Protein AF-0000000065848342 (afdb_homodimer)

Nearest PDB structures (foldseek):
  6xgt-assembly1_E  TM=9.524E-01  e=3.269E-14  Thermomyces lanuginosus
  2ivq-assembly1_A  TM=8.201E-01  e=6.089E-12  Escherichia coli
  2iuo-assembly1_C  TM=8.170E-01  e=1.386E-11  Escherichia coli
  2iu7-assembly1_I  TM=8.139E-01  e=2.803E-11  Escherichia coli
  2ivq-assembly1_D  TM=8.237E-01  e=4.756E-11  Escherichia coli

Solvent-accessible surface area (backbone atoms only — not comparable to full-atom values): 18413 Å² total; per-residue (Å²): 132,76,85,81,75,68,87,66,71,72,72,46,77,82,45,67,66,66,33,52,51,49,53,50,35,34,60,74,66,71,49,52,52,61,54,50,11,61,70,53,72,48,53,39,53,58,47,31,21,40,51,68,39,50,38,78,69,50,72,70,49,48,53,34,49,19,62,70,50,71,43,64,53,67,60,52,48,66,67,56,32,94,82,53,71,67,69,69,54,62,85,64,82,84,48,83,52,66,50,55,29,30,56,50,45,44,46,38,45,41,34,65,36,48,51,51,51,48,34,74,76,71,40,68,53,34,53,35,65,73,63,50,48,57,49,75,44,85,43,70,45,98,85,68,40,57,23,43,35,36,37,42,39,12,37,53,45,64,66,76,84,128,131,75,84,81,75,67,86,66,68,72,72,46,78,82,47,67,66,67,34,51,50,48,52,50,35,35,59,75,64,71,51,50,52,61,55,50,11,61,70,54,71,48,54,36,53,57,48,32,23,40,51,69,38,49,39,77,66,51,73,70,51,48,55,34,48,20,63,71,48,73,44,65,55,68,60,53,46,65,66,58,30,94,82,53,70,67,68,67,54,63,84,63,82,83,47,82,53,66,50,53,29,30,57,50,44,42,47,37,45,42,35,64,36,48,52,51,51,48,33,76,75,70,43,68,52,34,54,33,66,73,62,50,48,57,47,76,47,85,44,70,45,98,86,69,41,57,22,43,36,36,37,44,38,12,37,52,45,64,65,77,83,128

Sequence (324 aa):
MSSSNIQRPKILSTLPSIFSYLHDAKVRSKMTFADIAAEMDRDEWYVAAIFYGQAKPDQADIVKLSAALNLQQRYLDEAFGPDFFPHRGLGEFPPQDPVLYRLYEVLVVYGYPLKHMIHEKFGDGIMSAIDFEGHVEKVKGSSNEDRVKITLNGKFLPYRRWMSSSNIQRPKILSTLPSIFSYLHDAKVRSKMTFADIAAEMDRDEWYVAAIFYGQAKPDQADIVKLSAALNLQQRYLDEAFGPDFFPHRGLGEFPPQDPVLYRLYEVLVVYGYPLKHMIHEKFGDGIMSAIDFEGHVEKVKGSSNEDRVKITLNGKFLPYRRW

Foldseek 3Di:
DDLPPDDDDPQCVVDPCVLVVLVSLCVVLVHQLVRLCVQLVHASVQSVCVSNLAHQDDPSSLVSSCVSSVHDSVVSCVQRPPPDDGDDDTDDPPDPPPVSVVVVVCCVVCVVVVVVVCCVVPNAWDFDPVQKDKDWDWDADPVRDTDIDIDIDGDTDHDDDD/DDLPPDDDDPQCVVDPCVLVVLVSLCVVLVHQLVRLCVQLVHASVQSVCVSVLAHQDDPSSLVSSCVSSVHDSVVSCVQRPPPDDGDDDTDDPPDPPPVSVVVVVCCVVCVVVVVVVCCVVPNAWDFDPVQKDKDWDWDADPVRDTDIDIDIDGDTDHDDDD

Secondary structure (DSSP, 8-state):
--GGG----GGGGGS-HHHHHHHHHHHHHT--HHHHHHHHTS-HHHHHHHHTTSS---HHHHHHHHHHHT--HHHHHHHSSTT-------S-SS--SHHHHHHHHHHHHHHHHHHHHHHHHH-SEEEEEEEEEEEEEEEE-TTS-EEEEEEEEEEEEEPP--/--GGG----GGGGGS-HHHHHHHHHHHHHT--HHHHHHHHTS-HHHHHHHHTTSS---HHHHHHHHHHHT--HHHHHHHSSTT-------S-SS--SHHHHHHHHHHHHHHHHHHHHHHHHH-SEEEEEEEEEEEEEEEE-TTS-EEEEEEEEEEEEEPP--

Structure (mmCIF, N/CA/C/O backbone):
data_AF-0000000065848342-model_v1
#
loop_
_entity.id
_entity.type
_entity.pdbx_description
1 polymer 'Cyanate hydratase'
#
loop_
_atom_site.group_PDB
_atom_site.id
_atom_site.type_symbol
_atom_site.label_atom_id
_atom_site.label_alt_id
_atom_site.label_comp_id
_atom_site.label_asym_id
_atom_site.label_entity_id
_atom_site.label_seq_id
_atom_site.pdbx_PDB_ins_code
_atom_site.Cartn_x
_atom_site.Cartn_y
_atom_site.Cartn_z
_atom_site.occupancy
_atom_site.B_iso_or_equiv
_atom_site.auth_seq_id
_atom_site.auth_comp_id
_atom_site.auth_asym_id
_atom_site.auth_atom_id
_atom_site.pdbx_PDB_model_num
ATOM 1 N N . MET A 1 1 ? 15.547 34.469 11.727 1 38.47 1 MET A N 1
ATOM 2 C CA . MET A 1 1 ? 16.031 33.75 10.547 1 38.47 1 MET A CA 1
ATOM 3 C C . MET A 1 1 ? 14.977 33.75 9.453 1 38.47 1 MET A C 1
ATOM 5 O O . MET A 1 1 ? 13.805 33.438 9.711 1 38.47 1 MET A O 1
ATOM 9 N N . SER A 1 2 ? 15.031 34.312 8.312 1 42.53 2 SER A N 1
ATOM 10 C CA . SER A 1 2 ? 14.102 34.625 7.227 1 42.53 2 SER A CA 1
ATOM 11 C C . SER A 1 2 ? 13.453 33.344 6.695 1 42.53 2 SER A C 1
ATOM 13 O O . SER A 1 2 ? 14.102 32.312 6.59 1 42.53 2 SER A O 1
ATOM 15 N N . SER A 1 3 ? 12.016 33.125 6.777 1 53.38 3 SER A N 1
ATOM 16 C CA . SER A 1 3 ? 11.125 32.125 6.172 1 53.38 3 SER A CA 1
ATOM 17 C C . SER A 1 3 ? 11.625 31.703 4.797 1 53.38 3 SER A C 1
ATOM 19 O O . SER A 1 3 ? 11.102 30.75 4.207 1 53.38 3 SER A O 1
ATOM 21 N N . SER A 1 4 ? 12.562 32.5 4.207 1 60.12 4 SER A N 1
ATOM 22 C CA . SER A 1 4 ? 12.875 32.469 2.783 1 60.12 4 SER A CA 1
ATOM 23 C C . SER A 1 4 ? 13.719 31.266 2.422 1 60.12 4 SER A C 1
ATOM 25 O O . SER A 1 4 ? 13.68 30.797 1.282 1 60.12 4 SER A O 1
ATOM 27 N N . ASN A 1 5 ? 14.234 30.484 3.449 1 73.38 5 ASN A N 1
ATOM 28 C CA . ASN A 1 5 ? 15.195 29.484 3.002 1 73.38 5 ASN A CA 1
ATOM 29 C C . ASN A 1 5 ? 14.711 28.062 3.295 1 73.38 5 ASN A C 1
ATOM 31 O O . ASN A 1 5 ? 15.477 27.109 3.197 1 73.38 5 ASN A O 1
ATOM 35 N N . ILE A 1 6 ? 13.414 27.969 3.635 1 84.69 6 ILE A N 1
ATOM 36 C CA . ILE A 1 6 ? 12.953 26.625 3.967 1 84.69 6 ILE A CA 1
ATOM 37 C C . ILE A 1 6 ? 12.531 25.906 2.695 1 84.69 6 ILE A C 1
ATOM 39 O O . ILE A 1 6 ? 11.734 26.422 1.911 1 84.69 6 ILE A O 1
ATOM 43 N N . GLN A 1 7 ? 13.164 24.766 2.453 1 85.75 7 GLN A N 1
ATOM 44 C CA . GLN A 1 7 ? 12.766 23.922 1.331 1 85.75 7 GLN A CA 1
ATOM 45 C C . GLN A 1 7 ? 11.477 23.156 1.643 1 85.75 7 GLN A C 1
ATOM 47 O O . GLN A 1 7 ? 11.352 22.547 2.703 1 85.75 7 GLN A O 1
ATOM 52 N N . ARG A 1 8 ? 10.539 23.359 0.787 1 91.5 8 ARG A N 1
ATOM 53 C CA . ARG A 1 8 ? 9.227 22.719 0.923 1 91.5 8 ARG A CA 1
ATOM 54 C C . ARG A 1 8 ? 9 21.703 -0.183 1 91.5 8 ARG A C 1
ATOM 56 O O . ARG A 1 8 ? 9.492 21.859 -1.3 1 91.5 8 ARG A O 1
ATOM 63 N N . PRO A 1 9 ? 8.211 20.641 0.18 1 93.81 9 PRO A N 1
ATOM 64 C CA . PRO A 1 9 ? 7.777 19.797 -0.93 1 93.81 9 PRO A CA 1
ATOM 65 C C . PRO A 1 9 ? 7.059 20.578 -2.025 1 93.81 9 PRO A C 1
ATOM 67 O O . PRO A 1 9 ? 6.18 21.391 -1.732 1 93.81 9 PRO A O 1
ATOM 70 N N . LYS A 1 10 ? 7.422 20.344 -3.273 1 93.06 10 LYS A N 1
ATOM 71 C CA . LYS A 1 10 ? 6.891 21.078 -4.418 1 93.06 10 LYS A CA 1
ATOM 72 C C . LYS A 1 10 ? 5.371 20.969 -4.48 1 93.06 10 LYS A C 1
ATOM 74 O O . LYS A 1 10 ? 4.695 21.922 -4.891 1 93.06 10 LYS A O 1
ATOM 79 N N . ILE A 1 11 ? 4.797 19.875 -4.055 1 96.62 11 ILE A N 1
ATOM 80 C CA . ILE A 1 11 ? 3.367 19.609 -4.164 1 96.62 11 ILE A CA 1
ATOM 81 C C . ILE A 1 11 ? 2.586 20.625 -3.338 1 96.62 11 ILE A C 1
ATOM 83 O O . ILE A 1 11 ? 1.407 20.875 -3.602 1 96.62 11 ILE A O 1
ATOM 87 N N . LEU A 1 12 ? 3.23 21.266 -2.352 1 96.69 12 LEU A N 1
ATOM 88 C CA . LEU A 1 12 ? 2.551 22.203 -1.465 1 96.69 12 LEU A CA 1
ATOM 89 C C . LEU A 1 12 ? 2.139 23.469 -2.221 1 96.69 12 LEU A C 1
ATOM 91 O O . LEU A 1 12 ? 1.227 24.172 -1.797 1 96.69 12 LEU A O 1
ATOM 95 N N . SER A 1 13 ? 2.811 23.766 -3.346 1 96 13 SER A N 1
ATOM 96 C CA . SER A 1 13 ? 2.482 24.953 -4.141 1 96 13 SER A CA 1
ATOM 97 C C . SER A 1 13 ? 1.089 24.844 -4.746 1 96 13 SER A C 1
ATOM 99 O O . SER A 1 13 ? 0.502 25.844 -5.16 1 96 13 SER A O 1
ATOM 101 N N . THR A 1 14 ? 0.543 23.594 -4.859 1 96 14 THR A N 1
ATOM 102 C CA . THR A 1 14 ? -0.779 23.359 -5.434 1 96 14 THR A CA 1
ATOM 103 C C . THR A 1 14 ? -1.856 23.438 -4.355 1 96 14 THR A C 1
ATOM 105 O O . THR A 1 14 ? -3.043 23.281 -4.645 1 96 14 THR A O 1
ATOM 108 N N . LEU A 1 15 ? -1.486 23.688 -3.062 1 96 15 LEU A N 1
ATOM 109 C CA . LEU A 1 15 ? -2.396 23.688 -1.923 1 96 15 LEU A CA 1
ATOM 110 C C . LEU A 1 15 ? -2.512 25.078 -1.308 1 96 15 LEU A C 1
ATOM 112 O O . LEU A 1 15 ? -1.667 25.938 -1.555 1 96 15 LEU A O 1
ATOM 116 N N . PRO A 1 16 ? -3.566 25.328 -0.565 1 94.81 16 PRO A N 1
ATOM 117 C CA . PRO A 1 16 ? -3.666 26.594 0.165 1 94.81 16 PRO A CA 1
ATOM 118 C C . PRO A 1 16 ? -2.439 26.875 1.031 1 94.81 16 PRO A C 1
ATOM 120 O O . PRO A 1 16 ? -1.792 25.938 1.51 1 94.81 16 PRO A O 1
ATOM 123 N N . SER A 1 17 ? -2.104 28.094 1.324 1 95.56 17 SER A N 1
ATOM 124 C CA . SER A 1 17 ? -0.867 28.547 1.95 1 95.56 17 SER A CA 1
ATOM 125 C C . SER A 1 17 ? -0.755 28.047 3.385 1 95.56 17 SER A C 1
ATOM 127 O O . SER A 1 17 ? 0.34 28 3.951 1 95.56 17 SER A O 1
ATOM 129 N N . ILE A 1 18 ? -1.861 27.688 3.992 1 95.62 18 ILE A N 1
ATOM 130 C CA . ILE A 1 18 ? -1.844 27.203 5.367 1 95.62 18 ILE A CA 1
ATOM 131 C C . ILE A 1 18 ? -0.947 25.969 5.473 1 95.62 18 ILE A C 1
ATOM 133 O O . ILE A 1 18 ? -0.271 25.766 6.484 1 95.62 18 ILE A O 1
ATOM 137 N N . PHE A 1 19 ? -0.817 25.219 4.473 1 97 19 PHE A N 1
ATOM 138 C CA . PHE A 1 19 ? -0.051 23.984 4.559 1 97 19 PHE A CA 1
ATOM 139 C C . PHE A 1 19 ? 1.444 24.266 4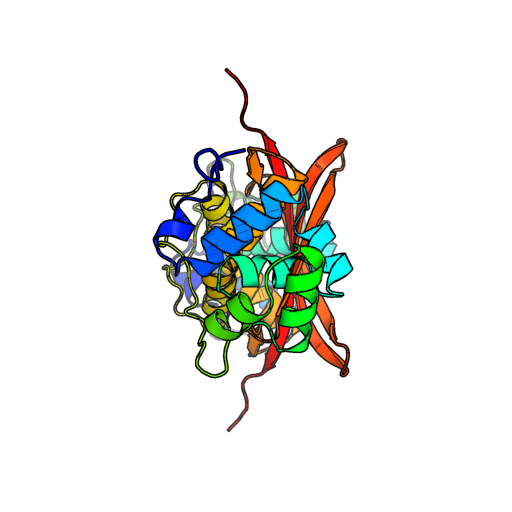.473 1 97 19 PHE A C 1
ATOM 141 O O . PHE A 1 19 ? 2.242 23.625 5.16 1 97 19 PHE A O 1
ATOM 148 N N . SER A 1 20 ? 1.81 25.234 3.621 1 97 20 SER A N 1
ATOM 149 C CA . SER A 1 20 ? 3.195 25.688 3.658 1 97 20 SER A CA 1
ATOM 150 C C . SER A 1 20 ? 3.545 26.281 5.016 1 97 20 SER A C 1
ATOM 152 O O . SER A 1 20 ? 4.648 26.094 5.523 1 97 20 SER A O 1
ATOM 154 N N . TYR A 1 21 ? 2.578 26.984 5.555 1 96.06 21 TYR A N 1
ATOM 155 C CA . TYR A 1 21 ? 2.76 27.578 6.875 1 96.06 21 TYR A CA 1
ATOM 156 C C . TYR A 1 21 ? 2.998 26.5 7.926 1 96.06 21 TYR A C 1
ATOM 158 O O . TYR A 1 21 ? 3.895 26.625 8.766 1 96.06 21 TYR A O 1
ATOM 166 N N . LEU A 1 22 ? 2.248 25.438 7.895 1 97.69 22 LEU A N 1
ATOM 167 C CA . LEU A 1 22 ? 2.414 24.312 8.812 1 97.69 22 LEU A CA 1
ATOM 168 C C . LEU A 1 22 ? 3.785 23.672 8.641 1 97.69 22 LEU A C 1
ATOM 170 O O . LEU A 1 22 ? 4.465 23.375 9.625 1 97.69 22 LEU A O 1
ATOM 174 N N . HIS A 1 23 ? 4.191 23.453 7.434 1 98.06 23 HIS A N 1
ATOM 175 C CA . HIS A 1 23 ? 5.488 22.828 7.168 1 98.06 23 HIS A CA 1
ATOM 176 C C . HIS A 1 23 ? 6.625 23.719 7.668 1 98.06 23 HIS A C 1
ATOM 178 O O . HIS A 1 23 ? 7.598 23.219 8.242 1 98.06 23 HIS A O 1
ATOM 184 N N . ASP A 1 24 ? 6.5 25.047 7.48 1 97.38 24 ASP A N 1
ATOM 185 C CA . ASP A 1 24 ? 7.512 25.969 7.992 1 97.38 24 ASP A CA 1
ATOM 186 C C . ASP A 1 24 ? 7.621 25.875 9.516 1 97.38 24 ASP A C 1
ATOM 188 O O . ASP A 1 24 ? 8.727 25.828 10.062 1 97.38 24 ASP A O 1
ATOM 192 N N . ALA A 1 25 ? 6.484 25.891 10.164 1 97.56 25 ALA A N 1
ATOM 193 C CA . ALA A 1 25 ? 6.461 25.812 11.617 1 97.56 25 ALA A CA 1
ATOM 194 C C . ALA A 1 25 ? 7.098 24.5 12.102 1 97.56 25 ALA A C 1
ATOM 196 O O . ALA A 1 25 ? 7.812 24.484 13.102 1 97.56 25 ALA A O 1
ATOM 197 N N . LYS A 1 26 ? 6.797 23.422 11.383 1 97.94 26 LYS A N 1
ATOM 198 C CA . LYS A 1 26 ? 7.395 22.125 11.719 1 97.94 26 LYS A CA 1
ATOM 199 C C . LYS A 1 26 ? 8.914 22.188 11.625 1 97.94 26 LYS A C 1
ATOM 201 O O . LYS A 1 26 ? 9.617 21.703 12.516 1 97.94 26 LYS A O 1
ATOM 206 N N . VAL A 1 27 ? 9.422 22.766 10.578 1 96.94 27 VAL A N 1
ATOM 207 C CA . VAL A 1 27 ? 10.859 22.875 10.375 1 96.94 27 VAL A CA 1
ATOM 208 C C . VAL A 1 27 ? 11.469 23.75 11.477 1 96.94 27 VAL A C 1
ATOM 210 O O . VAL A 1 27 ? 12.492 23.391 12.062 1 96.94 27 VAL A O 1
ATOM 213 N N . ARG A 1 28 ? 10.844 24.844 11.797 1 96.19 28 ARG A N 1
ATOM 214 C CA . ARG A 1 28 ? 11.359 25.766 12.805 1 96.19 28 ARG A CA 1
ATOM 215 C C . ARG A 1 28 ? 11.391 25.109 14.18 1 96.19 28 ARG A C 1
ATOM 217 O O . ARG A 1 28 ? 12.289 25.391 14.977 1 96.19 28 ARG A O 1
ATOM 224 N N . SER A 1 29 ? 10.398 24.312 14.414 1 97 29 SER A N 1
ATOM 225 C CA . SER A 1 29 ? 10.297 23.656 15.719 1 97 29 SER A CA 1
ATOM 226 C C . SER A 1 29 ? 11.219 22.453 15.805 1 97 29 SER A C 1
ATOM 228 O O . SER A 1 29 ? 11.336 21.828 16.859 1 97 29 SER A O 1
ATOM 230 N N . LYS A 1 30 ? 11.805 22.016 14.664 1 97.06 30 LYS A N 1
ATOM 231 C CA . LYS A 1 30 ? 12.703 20.859 14.562 1 97.06 30 LYS A CA 1
ATOM 232 C C . LYS A 1 30 ? 12.008 19.578 15.016 1 97.06 30 LYS A C 1
ATOM 234 O O . LYS A 1 30 ? 12.602 18.766 15.727 1 97.06 30 LYS A O 1
ATOM 239 N N . MET A 1 31 ? 10.75 19.484 14.648 1 98.12 31 MET A N 1
ATOM 240 C CA . MET A 1 31 ? 9.969 18.297 15.008 1 98.12 31 MET A CA 1
ATOM 241 C C . MET A 1 31 ? 9.688 17.438 13.781 1 98.12 31 MET A C 1
ATOM 243 O O . MET A 1 31 ? 9.531 17.969 12.68 1 98.12 31 MET A O 1
ATOM 247 N N . THR A 1 32 ? 9.648 16.125 13.969 1 98.38 32 THR A N 1
ATOM 248 C CA . THR A 1 32 ? 9.156 15.188 12.961 1 98.38 32 THR A CA 1
ATOM 249 C C . THR A 1 32 ? 7.641 15.031 13.07 1 98.38 32 THR A C 1
ATOM 251 O O . THR A 1 32 ? 7.023 15.523 14.016 1 98.38 32 THR A O 1
ATOM 254 N N . PHE A 1 33 ? 7.098 14.422 12.117 1 98.62 33 PHE A N 1
ATOM 255 C CA . PHE A 1 33 ? 5.68 14.094 12.227 1 98.62 33 PHE A CA 1
ATOM 256 C C . PHE A 1 33 ? 5.426 13.211 13.438 1 98.62 33 PHE A C 1
ATOM 258 O O . PHE A 1 33 ? 4.391 13.328 14.102 1 98.62 33 PHE A O 1
ATOM 265 N N . ALA A 1 34 ? 6.344 12.289 13.734 1 98.38 34 ALA A N 1
ATOM 266 C CA . ALA A 1 34 ? 6.203 11.43 14.906 1 98.38 34 ALA A CA 1
ATOM 267 C C . ALA A 1 34 ? 6.164 12.25 16.188 1 98.38 34 ALA A C 1
ATOM 269 O O . ALA A 1 34 ? 5.352 11.984 17.078 1 98.38 34 ALA A O 1
ATOM 270 N N . ASP A 1 35 ? 7.012 13.273 16.297 1 98.62 35 ASP A N 1
ATOM 271 C CA . ASP A 1 35 ? 7.031 14.156 17.453 1 98.62 35 ASP A CA 1
ATOM 272 C C . ASP A 1 35 ? 5.691 14.875 17.625 1 98.62 35 ASP A C 1
ATOM 274 O O . ASP A 1 35 ? 5.129 14.898 18.719 1 98.62 35 ASP A O 1
ATOM 278 N N . ILE A 1 36 ? 5.242 15.453 16.531 1 98.75 36 ILE A N 1
ATOM 279 C CA . ILE A 1 36 ? 4.008 16.219 16.562 1 98.75 36 ILE A CA 1
ATOM 280 C C . ILE A 1 36 ? 2.832 15.312 16.906 1 98.75 36 ILE A C 1
ATOM 282 O O . ILE A 1 36 ? 1.96 15.68 17.703 1 98.75 36 ILE A O 1
ATOM 286 N N . ALA A 1 37 ? 2.84 14.141 16.281 1 98.44 37 ALA A N 1
ATOM 287 C CA . ALA A 1 37 ? 1.79 13.164 16.562 1 98.44 37 ALA A CA 1
ATOM 288 C C . ALA A 1 37 ? 1.731 12.828 18.047 1 98.44 37 ALA A C 1
ATOM 290 O O . ALA A 1 37 ? 0.646 12.703 18.625 1 98.44 37 ALA A O 1
ATOM 291 N N . ALA A 1 38 ? 2.854 12.664 18.688 1 98.38 38 ALA A N 1
ATOM 292 C CA . ALA A 1 38 ? 2.924 12.383 20.109 1 98.38 38 ALA A CA 1
ATOM 293 C C . ALA A 1 38 ? 2.32 13.523 20.922 1 98.38 38 ALA A C 1
ATOM 295 O O . ALA A 1 38 ? 1.565 13.281 21.875 1 98.38 38 ALA A O 1
ATOM 296 N N . GLU A 1 39 ? 2.6 14.742 20.562 1 98.25 39 GLU A N 1
ATOM 297 C CA . GLU A 1 39 ? 2.055 15.914 21.25 1 98.25 39 GLU A CA 1
ATOM 298 C C . GLU A 1 39 ? 0.541 15.992 21.078 1 98.25 39 GLU A C 1
ATOM 300 O O . GLU A 1 39 ? -0.164 16.438 21.984 1 98.25 39 GLU A O 1
ATOM 305 N N . MET A 1 40 ? 0.108 15.594 19.938 1 98.19 40 MET A N 1
ATOM 306 C CA . MET A 1 40 ? -1.311 15.703 19.609 1 98.19 40 MET A CA 1
ATOM 307 C C . MET A 1 40 ? -2.078 14.477 20.094 1 98.19 40 MET A C 1
ATOM 309 O O . MET A 1 40 ? -3.311 14.484 20.125 1 98.19 40 MET A O 1
ATOM 313 N N . ASP A 1 41 ? -1.35 13.406 20.438 1 97.69 41 ASP A N 1
ATOM 314 C CA . ASP A 1 41 ? -1.953 12.109 20.75 1 97.69 41 ASP A CA 1
ATOM 315 C C . ASP A 1 41 ? -2.768 11.594 19.562 1 97.69 41 ASP A C 1
ATOM 317 O O . ASP A 1 41 ? -3.953 11.281 19.719 1 97.69 41 ASP A O 1
ATOM 321 N N . ARG A 1 42 ? -2.16 11.633 18.422 1 97.38 42 ARG A N 1
ATOM 322 C CA . ARG A 1 42 ? -2.74 11.172 17.172 1 97.38 42 ARG A CA 1
ATOM 323 C C . ARG A 1 42 ? -1.764 10.281 16.406 1 97.38 42 ARG A C 1
ATOM 325 O O . ARG A 1 42 ? -0.583 10.211 16.75 1 97.38 42 ARG A O 1
ATOM 332 N N . ASP A 1 43 ? -2.258 9.609 15.523 1 95.62 43 ASP A N 1
ATOM 333 C CA . ASP A 1 43 ? -1.437 8.789 14.641 1 95.62 43 ASP A CA 1
ATOM 334 C C . ASP A 1 43 ? -0.536 9.656 13.758 1 95.62 43 ASP A C 1
ATOM 336 O O . ASP A 1 43 ? -0.966 10.695 13.258 1 95.62 43 ASP A O 1
ATOM 340 N N . GLU A 1 44 ? 0.681 9.195 13.57 1 98 44 GLU A N 1
ATOM 341 C CA . GLU A 1 44 ? 1.677 9.938 12.805 1 98 44 GLU A CA 1
ATOM 342 C C . GLU A 1 44 ? 1.193 10.203 11.383 1 98 44 GLU A C 1
ATOM 344 O O . GLU A 1 44 ? 1.346 11.312 10.867 1 98 44 GLU A O 1
ATOM 349 N N . TRP A 1 45 ? 0.672 9.164 10.789 1 97.62 45 TRP A N 1
ATOM 350 C CA . TRP A 1 45 ? 0.231 9.297 9.398 1 97.62 45 TRP A CA 1
ATOM 351 C C . TRP A 1 45 ? -0.938 10.266 9.297 1 97.62 45 TRP A C 1
ATOM 353 O O . TRP A 1 45 ? -1.023 11.047 8.344 1 97.62 45 TRP A O 1
ATOM 363 N N . TYR A 1 46 ? -1.834 10.273 10.242 1 96.81 46 TYR A N 1
ATOM 364 C CA . TYR A 1 46 ? -2.941 11.219 10.297 1 96.81 46 TYR A CA 1
ATOM 365 C C . TYR A 1 46 ? -2.43 12.656 10.375 1 96.81 46 TYR A C 1
ATOM 367 O O . TYR A 1 46 ? -2.914 13.531 9.656 1 96.81 46 TYR A O 1
ATOM 375 N N . VAL A 1 47 ? -1.441 12.867 11.211 1 98.31 47 VAL A N 1
ATOM 376 C CA . VAL A 1 47 ? -0.856 14.195 11.367 1 98.31 47 VAL A CA 1
ATOM 377 C C . VAL A 1 47 ? -0.206 14.633 10.055 1 98.31 47 VAL A C 1
ATOM 379 O O . VAL A 1 47 ? -0.427 15.75 9.586 1 98.31 47 VAL A O 1
ATOM 382 N N . ALA A 1 48 ? 0.563 13.727 9.453 1 98.5 48 ALA A N 1
ATOM 383 C CA . ALA A 1 48 ? 1.179 14.047 8.164 1 98.5 48 ALA A CA 1
ATOM 384 C C . ALA A 1 48 ? 0.12 14.383 7.117 1 98.5 48 ALA A C 1
ATOM 386 O O . ALA A 1 48 ? 0.307 15.289 6.305 1 98.5 48 ALA A O 1
ATOM 387 N N . ALA A 1 49 ? -0.999 13.68 7.156 1 97.75 49 ALA A N 1
ATOM 388 C CA . ALA A 1 49 ? -2.084 13.922 6.207 1 97.75 49 ALA A CA 1
ATOM 389 C C . ALA A 1 49 ? -2.686 15.305 6.402 1 97.75 49 ALA A C 1
ATOM 391 O O . ALA A 1 49 ? -3.074 15.961 5.434 1 97.75 49 ALA A O 1
ATOM 392 N N . ILE A 1 50 ? -2.789 15.812 7.641 1 97.5 50 ILE A N 1
ATOM 393 C CA . ILE A 1 50 ? -3.256 17.172 7.902 1 97.5 50 ILE A CA 1
ATOM 394 C C . ILE A 1 50 ? -2.326 18.172 7.227 1 97.5 50 ILE A C 1
ATOM 396 O O . ILE A 1 50 ? -2.785 19.109 6.574 1 97.5 50 ILE A O 1
ATOM 400 N N . PHE A 1 51 ? -1.027 17.906 7.285 1 98.38 51 PHE A N 1
ATOM 401 C CA . PHE A 1 51 ? -0.027 18.828 6.762 1 98.38 51 PHE A CA 1
ATOM 402 C C . PHE A 1 51 ? -0.092 18.891 5.242 1 98.38 51 PHE A C 1
ATOM 404 O O . PHE A 1 51 ? 0.388 19.859 4.637 1 98.38 51 PHE A O 1
ATOM 411 N N . TYR A 1 52 ? -0.661 17.891 4.691 1 98.06 52 TYR A N 1
ATOM 412 C CA . TYR A 1 52 ? -0.774 17.859 3.236 1 98.06 52 TYR A CA 1
ATOM 413 C C . TYR A 1 52 ? -2.213 18.109 2.797 1 98.06 52 TYR A C 1
ATOM 415 O O . TYR A 1 52 ? -2.555 17.906 1.628 1 98.06 52 TYR A O 1
ATOM 423 N N . GLY A 1 53 ? -3.096 18.453 3.787 1 96.88 53 GLY A N 1
ATOM 424 C CA . GLY A 1 53 ? -4.473 18.812 3.48 1 96.88 53 GLY A CA 1
ATOM 425 C C . GLY A 1 53 ? -5.332 17.609 3.133 1 96.88 53 GLY A C 1
ATOM 426 O O . GLY A 1 53 ? -6.371 17.75 2.482 1 96.88 53 GLY A O 1
ATOM 427 N N . GLN A 1 54 ? -4.898 16.391 3.5 1 96.25 54 GLN A N 1
ATOM 428 C CA . GLN A 1 54 ? -5.605 15.164 3.125 1 96.25 54 GLN A CA 1
ATOM 429 C C . GLN A 1 54 ? -6.438 14.633 4.289 1 96.25 54 GLN A C 1
ATOM 431 O O . GLN A 1 54 ? -7.043 13.562 4.184 1 96.25 54 GLN A O 1
ATOM 436 N N . ALA A 1 55 ? -6.41 15.344 5.418 1 95.25 55 ALA A N 1
ATOM 437 C CA . ALA A 1 55 ? -7.246 15.047 6.574 1 95.25 55 ALA A CA 1
ATOM 438 C C . ALA A 1 55 ? -7.781 16.328 7.207 1 95.25 55 ALA A C 1
ATOM 440 O O . ALA A 1 55 ? -7.141 17.391 7.129 1 95.25 55 ALA A O 1
ATOM 441 N N . LYS A 1 56 ? -8.883 16.281 7.766 1 94.44 56 LYS A N 1
ATOM 442 C CA . LYS A 1 56 ? -9.508 17.422 8.445 1 94.44 56 LYS A CA 1
ATOM 443 C C . LYS A 1 56 ? -9.328 17.312 9.961 1 94.44 56 LYS A C 1
ATOM 445 O O . LYS A 1 56 ? -9.914 16.422 10.594 1 94.44 56 LYS A O 1
ATOM 450 N N . PRO A 1 57 ? -8.523 18.172 10.461 1 96.31 57 PRO A N 1
ATOM 451 C CA . PRO A 1 57 ? -8.414 18.172 11.922 1 96.31 57 PRO A CA 1
ATOM 452 C C . PRO A 1 57 ? -9.688 18.641 12.609 1 96.31 57 PRO A C 1
ATOM 454 O O . PRO A 1 57 ? -10.414 19.484 12.062 1 96.31 57 PRO A O 1
ATOM 457 N N . ASP A 1 58 ? -9.961 18.062 13.734 1 94.69 58 ASP A N 1
ATOM 458 C CA . ASP A 1 58 ? -11.055 18.609 14.539 1 94.69 58 ASP A CA 1
ATOM 459 C C . ASP A 1 58 ? -10.562 19.703 15.477 1 94.69 58 ASP A C 1
ATOM 461 O O . ASP A 1 58 ? -9.383 20.078 15.438 1 94.69 58 ASP A O 1
ATOM 465 N N . GLN A 1 59 ? -11.5 20.219 16.281 1 95.56 59 GLN A N 1
ATOM 466 C CA . GLN A 1 59 ? -11.148 21.359 17.109 1 95.56 59 GLN A CA 1
ATOM 467 C C . GLN A 1 59 ? -10.062 20.984 18.125 1 95.56 59 GLN A C 1
ATOM 469 O O . GLN A 1 59 ? -9.18 21.797 18.406 1 95.56 59 GLN A O 1
ATOM 474 N N . ALA A 1 60 ? -10.148 19.844 18.719 1 97.12 60 ALA A N 1
ATOM 475 C CA . ALA A 1 60 ? -9.125 19.375 19.656 1 97.12 60 ALA A CA 1
ATOM 476 C C . ALA A 1 60 ? -7.766 19.281 18.969 1 97.12 60 ALA A C 1
ATOM 478 O O . ALA A 1 60 ? -6.738 19.625 19.547 1 97.12 60 ALA A O 1
ATOM 479 N N . ASP A 1 61 ? -7.707 18.781 17.734 1 97.75 61 ASP A N 1
ATOM 480 C CA . ASP A 1 61 ? -6.484 18.703 16.938 1 97.75 61 ASP A CA 1
ATOM 481 C C . ASP A 1 61 ? -5.883 20.094 16.719 1 97.75 61 ASP A C 1
ATOM 483 O O . ASP A 1 61 ? -4.668 20.266 16.844 1 97.75 61 ASP A O 1
ATOM 487 N N . ILE A 1 62 ? -6.773 21.047 16.406 1 97.38 62 ILE A N 1
ATOM 488 C CA . ILE A 1 62 ? -6.336 22.406 16.094 1 97.38 62 ILE A CA 1
ATOM 489 C C . ILE A 1 62 ? -5.668 23.031 17.312 1 97.38 62 ILE A C 1
ATOM 491 O O . ILE A 1 62 ? -4.605 23.641 17.203 1 97.38 62 ILE A O 1
ATOM 495 N N . VAL A 1 63 ? -6.23 22.859 18.438 1 97.88 63 VAL A N 1
ATOM 496 C CA . VAL A 1 63 ? -5.688 23.391 19.688 1 97.88 63 VAL A CA 1
ATOM 497 C C . VAL A 1 63 ? -4.32 22.781 19.953 1 97.88 63 VAL A C 1
ATOM 499 O O . VAL A 1 63 ? -3.361 23.484 20.266 1 97.88 63 VAL A O 1
ATOM 502 N N . LYS A 1 64 ? -4.23 21.5 19.828 1 98.31 64 LYS A N 1
ATOM 503 C CA . LYS A 1 64 ? -2.986 20.797 20.125 1 98.31 64 LYS A CA 1
ATOM 504 C C . LYS A 1 64 ? -1.907 21.125 19.094 1 98.31 64 LYS A C 1
ATOM 506 O O . LYS A 1 64 ? -0.728 21.234 19.438 1 98.31 64 LYS A O 1
ATOM 511 N N . LEU A 1 65 ? -2.334 21.219 17.859 1 98.06 65 LEU A N 1
ATOM 512 C CA . LEU A 1 65 ? -1.404 21.594 16.797 1 98.06 65 LEU A CA 1
ATOM 513 C C . LEU A 1 65 ? -0.835 23 17.047 1 98.06 65 LEU A C 1
ATOM 515 O O . LEU A 1 65 ? 0.367 23.219 16.875 1 98.06 65 LEU A O 1
ATOM 519 N N . SER A 1 66 ? -1.709 23.938 17.375 1 98.06 66 SER A N 1
ATOM 520 C CA . SER A 1 66 ? -1.285 25.297 17.719 1 98.06 66 SER A CA 1
ATOM 521 C C . SER A 1 66 ? -0.257 25.281 18.844 1 98.06 66 SER A C 1
ATOM 523 O O . SER A 1 66 ? 0.78 25.938 18.766 1 98.06 66 SER A O 1
ATOM 525 N N . ALA A 1 67 ? -0.534 24.531 19.844 1 98.12 67 ALA A N 1
ATOM 526 C CA . ALA A 1 67 ? 0.358 24.438 21 1 98.12 67 ALA A CA 1
ATOM 527 C C . ALA A 1 67 ? 1.678 23.766 20.625 1 98.12 67 ALA A C 1
ATOM 529 O O . ALA A 1 67 ? 2.752 24.266 20.969 1 98.12 67 ALA A O 1
ATOM 530 N N . ALA A 1 68 ? 1.612 22.656 19.859 1 98.06 68 ALA A N 1
ATOM 531 C CA . ALA A 1 68 ? 2.791 21.875 19.516 1 98.06 68 ALA A CA 1
ATOM 532 C C . ALA A 1 68 ? 3.766 22.703 18.672 1 98.06 68 ALA A C 1
ATOM 534 O O . ALA A 1 68 ? 4.984 22.578 18.828 1 98.06 68 ALA A O 1
ATOM 535 N N . LEU A 1 69 ? 3.229 23.531 17.812 1 98.12 69 LEU A N 1
ATOM 536 C CA . LEU A 1 69 ? 4.074 24.219 16.844 1 98.12 69 LEU A CA 1
ATOM 537 C C . LEU A 1 69 ? 4.191 25.703 17.188 1 98.12 69 LEU A C 1
ATOM 539 O O . LEU A 1 69 ? 4.789 26.469 16.438 1 98.12 69 LEU A O 1
ATOM 543 N N . ASN A 1 70 ? 3.58 26.094 18.297 1 96.88 70 ASN A N 1
ATOM 544 C CA . ASN A 1 70 ? 3.588 27.484 18.734 1 96.88 70 ASN A CA 1
ATOM 545 C C . ASN A 1 70 ? 3.033 28.406 17.656 1 96.88 70 ASN A C 1
ATOM 547 O O . ASN A 1 70 ? 3.686 29.391 17.266 1 96.88 70 ASN A O 1
ATOM 551 N N . LEU A 1 71 ? 1.887 28.062 17.172 1 97.25 71 LEU A N 1
ATOM 552 C CA . LEU A 1 71 ? 1.192 28.859 16.156 1 97.25 71 LEU A CA 1
ATOM 553 C C . LEU A 1 71 ? 0.006 29.594 16.766 1 97.25 71 LEU A C 1
ATOM 555 O O . LEU A 1 71 ? -0.605 29.109 17.719 1 97.25 71 LEU A O 1
ATOM 559 N N . GLN A 1 72 ? -0.267 30.703 16.188 1 95.62 72 GLN A N 1
ATOM 560 C CA . GLN A 1 72 ? -1.441 31.438 16.641 1 95.62 72 GLN A CA 1
ATOM 561 C C . GLN A 1 72 ? -2.723 30.656 16.359 1 95.62 72 GLN A C 1
ATOM 563 O O . GLN A 1 72 ? -3.027 30.359 15.211 1 95.62 72 GLN A O 1
ATOM 568 N N . GLN A 1 73 ? -3.432 30.438 17.375 1 95.44 73 GLN A N 1
ATOM 569 C CA . GLN A 1 73 ? -4.641 29.625 17.297 1 95.44 73 GLN A CA 1
ATOM 570 C C . GLN A 1 73 ? -5.633 30.219 16.297 1 95.44 73 GLN A C 1
ATOM 572 O O . GLN A 1 73 ? -6.27 29.469 15.539 1 95.44 73 GLN A O 1
ATOM 577 N N . ARG A 1 74 ? -5.758 31.484 16.328 1 95.19 74 ARG A N 1
ATOM 578 C CA . ARG A 1 74 ? -6.723 32.188 15.469 1 95.19 74 ARG A CA 1
ATOM 579 C C . ARG A 1 74 ? -6.457 31.875 13.992 1 95.19 74 ARG A C 1
ATOM 581 O O . ARG A 1 74 ? -7.395 31.75 13.203 1 95.19 74 ARG A O 1
ATOM 588 N N . TYR A 1 75 ? -5.227 31.797 13.625 1 93.94 75 TYR A N 1
ATOM 589 C CA . TYR A 1 75 ? -4.855 31.531 12.242 1 93.94 75 TYR A CA 1
ATOM 590 C C . TYR A 1 75 ? -5.301 30.141 11.82 1 93.94 75 TYR A C 1
ATOM 592 O O . TYR A 1 75 ? -5.84 29.953 10.727 1 93.94 75 TYR A O 1
ATOM 600 N N . LEU A 1 76 ? -5.098 29.141 12.664 1 96.75 76 LEU A N 1
ATOM 601 C CA . LEU A 1 76 ? -5.508 27.781 12.375 1 96.75 76 LEU A CA 1
ATOM 602 C C . LEU A 1 76 ? -7.027 27.656 12.359 1 96.75 76 LEU A C 1
ATOM 604 O O . LEU A 1 76 ? -7.59 26.953 11.516 1 96.75 76 LEU A O 1
ATOM 608 N N . ASP A 1 77 ? -7.715 28.359 13.273 1 95.75 77 ASP A N 1
ATOM 609 C CA . ASP A 1 77 ? -9.172 28.359 13.312 1 95.75 77 ASP A CA 1
ATOM 610 C C . ASP A 1 77 ? -9.758 28.875 12 1 95.75 77 ASP A C 1
ATOM 612 O O . ASP A 1 77 ? -10.766 28.359 11.516 1 95.75 77 ASP A O 1
ATOM 616 N N . GLU A 1 78 ? -9.148 29.891 11.516 1 94.62 78 GLU A N 1
ATOM 617 C CA . GLU A 1 78 ? -9.617 30.484 10.266 1 94.62 78 GLU A CA 1
ATOM 618 C C . GLU A 1 78 ? -9.367 29.547 9.086 1 94.62 78 GLU A C 1
ATOM 620 O O . GLU A 1 78 ? -10.203 29.422 8.195 1 94.62 78 GLU A O 1
ATOM 625 N N . ALA A 1 79 ? -8.219 28.906 9.102 1 94.88 79 ALA A N 1
ATOM 626 C CA . ALA A 1 79 ? 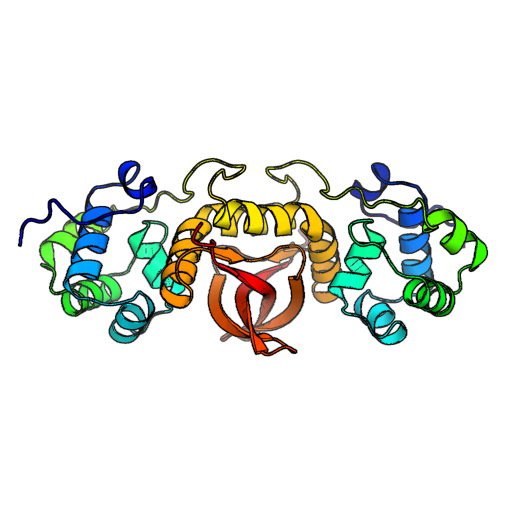-7.824 28.047 8 1 94.88 79 ALA A CA 1
ATOM 627 C C . ALA A 1 79 ? -8.633 26.75 7.996 1 94.88 79 ALA A C 1
ATOM 629 O O . ALA A 1 79 ? -9.008 26.234 6.938 1 94.88 79 ALA A O 1
ATOM 630 N N . PHE A 1 80 ? -8.891 26.172 9.242 1 95.31 80 PHE A N 1
ATOM 631 C CA . PHE A 1 80 ? -9.555 24.891 9.367 1 95.31 80 PHE A CA 1
ATOM 632 C C . PHE A 1 80 ? -10.961 25.047 9.93 1 95.31 80 PHE A C 1
ATOM 634 O O . PHE A 1 80 ? -11.492 24.125 10.555 1 95.31 80 PHE A O 1
ATOM 641 N N . GLY A 1 81 ? -11.516 26.172 9.766 1 88.88 81 GLY A N 1
ATOM 642 C CA . GLY A 1 81 ? -12.836 26.453 10.305 1 88.88 81 GLY A CA 1
ATOM 643 C C . GLY A 1 81 ? -13.906 25.516 9.773 1 88.88 81 GLY A C 1
ATOM 644 O O . GLY A 1 81 ? -13.602 24.547 9.07 1 88.88 81 GLY A O 1
ATOM 645 N N . PRO A 1 82 ? -15.211 25.672 10.117 1 86.69 82 PRO A N 1
ATOM 646 C CA . PRO A 1 82 ? -16.328 24.781 9.766 1 86.69 82 PRO A CA 1
ATOM 647 C C . PRO A 1 82 ? -16.484 24.609 8.25 1 86.69 82 PRO A C 1
ATOM 649 O O . PRO A 1 82 ? -16.984 23.578 7.797 1 86.69 82 PRO A O 1
ATOM 652 N N . ASP A 1 83 ? -15.961 25.562 7.488 1 87.81 83 ASP A N 1
ATOM 653 C CA . ASP A 1 83 ? -16.156 25.547 6.039 1 87.81 83 ASP A CA 1
ATOM 654 C C . ASP A 1 83 ? -14.992 24.844 5.344 1 87.81 83 ASP A C 1
ATOM 656 O O . ASP A 1 83 ? -15 24.672 4.121 1 87.81 83 ASP A O 1
ATOM 660 N N . PHE A 1 84 ? -14.07 24.516 6.145 1 89.06 84 PHE A N 1
ATOM 661 C CA . PHE A 1 84 ? -12.953 23.797 5.547 1 89.06 84 PHE A CA 1
ATOM 662 C C . PHE A 1 84 ? -13.383 22.422 5.066 1 89.06 84 PHE A C 1
ATOM 664 O O . PHE A 1 84 ? -13.992 21.656 5.816 1 89.06 84 PHE A O 1
ATOM 671 N N . PHE A 1 85 ? -13.133 22.125 3.793 1 89.25 85 PHE A N 1
ATOM 672 C CA . PHE A 1 85 ? -13.312 20.797 3.209 1 89.25 85 PHE A CA 1
ATOM 673 C C . PHE A 1 85 ? -12.023 20.328 2.547 1 89.25 85 PHE A C 1
ATOM 675 O O . PHE A 1 85 ? -11.445 21.031 1.723 1 89.25 85 PHE A O 1
ATOM 682 N N . PRO A 1 86 ? -11.594 19.156 2.996 1 89.81 86 PRO A N 1
ATOM 683 C CA . PRO A 1 86 ? -10.367 18.672 2.377 1 89.81 86 PRO A CA 1
ATOM 684 C C . PRO A 1 86 ? -10.555 18.281 0.91 1 89.81 86 PRO A C 1
ATOM 686 O O . PRO A 1 86 ? -11.562 17.672 0.555 1 89.81 86 PRO A O 1
ATOM 689 N N . HIS A 1 87 ? -9.727 18.812 0.056 1 90.56 87 HIS A N 1
ATOM 690 C CA . HIS A 1 87 ? -9.586 18.297 -1.303 1 90.56 87 HIS A CA 1
ATOM 691 C C . HIS A 1 87 ? -8.531 17.203 -1.373 1 90.56 87 HIS A C 1
ATOM 693 O O . HIS A 1 87 ? -7.336 17.469 -1.236 1 90.56 87 HIS A O 1
ATOM 699 N N . ARG A 1 88 ? -9.016 16 -1.616 1 93.5 88 ARG A N 1
ATOM 700 C CA . ARG A 1 88 ? -8.117 14.852 -1.478 1 93.5 88 ARG A CA 1
ATOM 701 C C . ARG A 1 88 ? -7.598 14.398 -2.838 1 93.5 88 ARG A C 1
ATOM 703 O O . ARG A 1 88 ? -8.312 14.477 -3.84 1 93.5 88 ARG A O 1
ATOM 710 N N . GLY A 1 89 ? -6.422 13.836 -2.695 1 94.62 89 GLY A N 1
ATOM 711 C CA . GLY A 1 89 ? -5.703 13.445 -3.896 1 94.62 89 GLY A CA 1
ATOM 712 C C . GLY A 1 89 ? -4.633 14.445 -4.301 1 94.62 89 GLY A C 1
ATOM 713 O O . GLY A 1 89 ? -4.922 15.625 -4.5 1 94.62 89 GLY A O 1
ATOM 714 N N . LEU A 1 90 ? -3.432 14.039 -4.355 1 95.5 90 LEU A N 1
ATOM 715 C CA . LEU A 1 90 ? -2.301 14.914 -4.633 1 95.5 90 LEU A CA 1
ATOM 716 C C . LEU A 1 90 ? -1.486 14.391 -5.812 1 95.5 90 LEU A C 1
ATOM 718 O O . LEU A 1 90 ? -1.105 13.219 -5.844 1 95.5 90 LEU A O 1
ATOM 722 N N . GLY A 1 91 ? -1.268 15.344 -6.754 1 93.56 91 GLY A N 1
ATOM 723 C CA . GLY A 1 91 ? -0.327 15.031 -7.816 1 93.56 91 GLY A CA 1
ATOM 724 C C . GLY A 1 91 ? -0.951 14.242 -8.953 1 93.56 91 GLY A C 1
ATOM 725 O O . GLY A 1 91 ? -2.166 14.039 -8.977 1 93.56 91 GLY A O 1
ATOM 726 N N . GLU A 1 92 ? -0.12 13.891 -9.867 1 93.69 92 GLU A N 1
ATOM 727 C CA . GLU A 1 92 ? -0.544 13.156 -11.055 1 93.69 92 GLU A CA 1
ATOM 728 C C . GLU A 1 92 ? -0.169 11.68 -10.945 1 93.69 92 GLU A C 1
ATOM 730 O O . GLU A 1 92 ? 0.826 11.328 -10.305 1 93.69 92 GLU A O 1
ATOM 735 N N . PHE A 1 93 ? -1.021 10.883 -11.648 1 92.5 93 PHE A N 1
ATOM 736 C CA . PHE A 1 93 ? -0.758 9.453 -11.719 1 92.5 93 PHE A CA 1
ATOM 737 C C . PHE A 1 93 ? -0.785 8.969 -13.164 1 92.5 93 PHE A C 1
ATOM 739 O O . PHE A 1 93 ? -1.647 9.375 -13.945 1 92.5 93 PHE A O 1
ATOM 746 N N . PRO A 1 94 ? 0.161 8.086 -13.586 1 94.38 94 PRO A N 1
ATOM 747 C CA . PRO A 1 94 ? 1.167 7.508 -12.688 1 94.38 94 PRO A CA 1
ATOM 748 C C . PRO A 1 94 ? 2.148 8.547 -12.156 1 94.38 94 PRO A C 1
ATOM 750 O O . PRO A 1 94 ? 2.461 9.523 -12.852 1 94.38 94 PRO A O 1
ATOM 753 N N . PRO A 1 95 ? 2.611 8.305 -10.828 1 95.81 95 PRO A N 1
ATOM 754 C CA . PRO 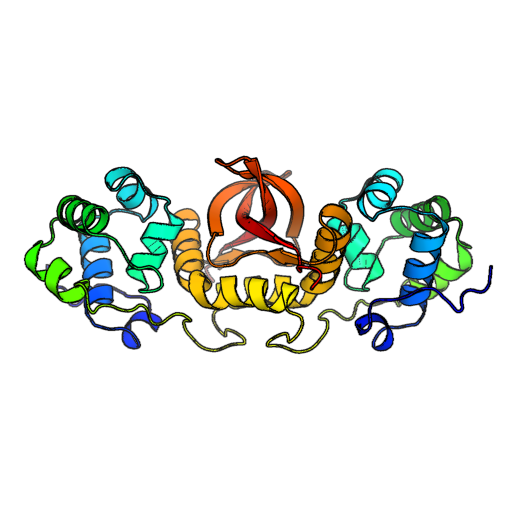A 1 95 ? 3.52 9.305 -10.25 1 95.81 95 PRO A CA 1
ATOM 755 C C . PRO A 1 95 ? 4.879 9.336 -10.945 1 95.81 95 PRO A C 1
ATOM 757 O O . PRO A 1 95 ? 5.363 8.297 -11.414 1 95.81 95 PRO A O 1
ATOM 760 N N . GLN A 1 96 ? 5.508 10.516 -10.984 1 94.5 96 GLN A N 1
ATOM 761 C CA . GLN A 1 96 ? 6.871 10.648 -11.484 1 94.5 96 GLN A CA 1
ATOM 762 C C . GLN A 1 96 ? 7.883 10.617 -10.344 1 94.5 96 GLN A C 1
ATOM 764 O O . GLN A 1 96 ? 9.062 10.352 -10.562 1 94.5 96 GLN A O 1
ATOM 769 N N . ASP A 1 97 ? 7.406 11 -9.18 1 95.25 97 ASP A N 1
ATOM 770 C CA . ASP A 1 97 ? 8.258 10.891 -8 1 95.25 97 ASP A CA 1
ATOM 771 C C . ASP A 1 97 ? 8.719 9.453 -7.785 1 95.25 97 ASP A C 1
ATOM 773 O O . ASP A 1 97 ? 7.895 8.539 -7.699 1 95.25 97 ASP A O 1
ATOM 777 N N . PRO A 1 98 ? 10 9.172 -7.617 1 95.19 98 PRO A N 1
ATOM 778 C CA . PRO A 1 98 ? 10.5 7.797 -7.57 1 95.19 98 PRO A CA 1
ATOM 779 C C . PRO A 1 98 ? 9.953 7.016 -6.375 1 95.19 98 PRO A C 1
ATOM 781 O O . PRO A 1 98 ? 9.711 5.809 -6.48 1 95.19 98 PRO A O 1
ATOM 784 N N . VAL A 1 99 ? 9.789 7.656 -5.199 1 96.44 99 VAL A N 1
ATOM 785 C CA . VAL A 1 99 ? 9.266 6.965 -4.031 1 96.44 99 VAL A CA 1
ATOM 786 C C . VAL A 1 99 ? 7.816 6.543 -4.285 1 96.44 99 VAL A C 1
ATOM 788 O O . VAL A 1 99 ? 7.461 5.379 -4.094 1 96.44 99 VAL A O 1
ATOM 791 N N . LEU A 1 100 ? 7.02 7.453 -4.75 1 97 100 LEU A N 1
ATOM 792 C CA . LEU A 1 100 ? 5.613 7.172 -5.023 1 97 100 LEU A CA 1
ATOM 793 C C . LEU A 1 100 ? 5.469 6.191 -6.184 1 97 100 LEU A C 1
ATOM 795 O O . LEU A 1 100 ? 4.574 5.34 -6.176 1 97 100 LEU A O 1
ATOM 799 N N . TYR A 1 101 ? 6.348 6.348 -7.215 1 96.75 101 TYR A N 1
ATOM 800 C CA . TYR A 1 101 ? 6.289 5.457 -8.367 1 96.75 101 TYR A CA 1
ATOM 801 C C . TYR A 1 101 ? 6.484 4.004 -7.949 1 96.75 101 TYR A C 1
ATOM 803 O O . TYR A 1 101 ? 5.805 3.109 -8.453 1 96.75 101 TYR A O 1
ATOM 811 N N . ARG A 1 102 ? 7.395 3.74 -7.043 1 96.31 102 ARG A N 1
ATOM 812 C CA . ARG A 1 102 ? 7.664 2.373 -6.613 1 96.31 102 ARG A CA 1
ATOM 813 C C . ARG A 1 102 ? 6.496 1.812 -5.805 1 96.31 102 ARG A C 1
ATOM 815 O O . ARG A 1 102 ? 6.211 0.615 -5.871 1 96.31 102 ARG A O 1
ATOM 822 N N . LEU A 1 103 ? 5.848 2.695 -5.004 1 96.12 103 LEU A N 1
ATOM 823 C CA . LEU A 1 103 ? 4.656 2.268 -4.281 1 96.12 103 LEU A CA 1
ATOM 824 C C . LEU A 1 103 ? 3.518 1.958 -5.246 1 96.12 103 LEU A C 1
ATOM 826 O O . LEU A 1 103 ? 2.791 0.979 -5.059 1 96.12 103 LEU A O 1
ATOM 830 N N . TYR A 1 104 ? 3.381 2.771 -6.254 1 96.38 104 TYR A N 1
ATOM 831 C CA . TYR A 1 104 ? 2.418 2.555 -7.328 1 96.38 104 TYR A CA 1
ATOM 832 C C . TYR A 1 104 ? 2.693 1.243 -8.055 1 96.38 104 TYR A C 1
ATOM 834 O O . TYR A 1 104 ? 1.767 0.49 -8.359 1 96.38 104 TYR A O 1
ATOM 842 N N . GLU A 1 105 ? 3.955 0.978 -8.305 1 95.19 105 GLU A N 1
ATOM 843 C CA . GLU A 1 105 ? 4.379 -0.245 -8.984 1 95.19 105 GLU A CA 1
ATOM 844 C C . GLU A 1 105 ? 3.973 -1.483 -8.188 1 95.19 105 GLU A C 1
ATOM 846 O O . GLU A 1 105 ? 3.617 -2.51 -8.773 1 95.19 105 GLU A O 1
ATOM 851 N N . VAL A 1 106 ? 4.047 -1.424 -6.859 1 96 106 VAL A N 1
ATOM 852 C CA . VAL A 1 106 ? 3.623 -2.543 -6.027 1 96 106 VAL A CA 1
ATOM 853 C C . VAL A 1 106 ? 2.172 -2.898 -6.336 1 96 106 VAL A C 1
ATOM 855 O O . VAL A 1 106 ? 1.825 -4.074 -6.457 1 96 106 VAL A O 1
ATOM 858 N N . LEU A 1 107 ? 1.345 -1.893 -6.496 1 95.62 107 LEU A N 1
ATOM 859 C CA . LEU A 1 107 ? -0.064 -2.131 -6.789 1 95.62 107 LEU A CA 1
ATOM 860 C C . LEU A 1 107 ? -0.239 -2.689 -8.195 1 95.62 107 LEU A C 1
ATOM 862 O O . LEU A 1 107 ? -1.038 -3.604 -8.414 1 95.62 107 LEU A O 1
ATOM 866 N N . VAL A 1 108 ? 0.576 -2.148 -9.133 1 95.88 108 VAL A N 1
ATOM 867 C CA . VAL A 1 108 ? 0.478 -2.555 -10.531 1 95.88 108 VAL A CA 1
ATOM 868 C C . VAL A 1 108 ? 0.86 -4.027 -10.664 1 95.88 108 VAL A C 1
ATOM 870 O O . VAL A 1 108 ? 0.203 -4.781 -11.391 1 95.88 108 VAL A O 1
ATOM 873 N N . VAL A 1 109 ? 1.811 -4.457 -9.922 1 95.88 109 VAL A N 1
ATOM 874 C CA . VAL A 1 109 ? 2.381 -5.789 -10.094 1 95.88 109 VAL A CA 1
ATOM 875 C C . VAL A 1 109 ? 1.647 -6.781 -9.203 1 95.88 109 VAL A C 1
ATOM 877 O O . VAL A 1 109 ? 1.363 -7.91 -9.617 1 95.88 109 VAL A O 1
ATOM 880 N N . TYR A 1 110 ? 1.233 -6.359 -8 1 96.5 110 TYR A N 1
ATOM 881 C CA . TYR A 1 110 ? 0.805 -7.336 -7.004 1 96.5 110 TYR A CA 1
ATOM 882 C C . TYR A 1 110 ? -0.636 -7.086 -6.578 1 96.5 110 TYR A C 1
ATOM 884 O O . TYR A 1 110 ? -1.149 -7.754 -5.68 1 96.5 110 TYR A O 1
ATOM 892 N N . GLY A 1 111 ? -1.282 -6.152 -7.238 1 96.75 111 GLY A N 1
ATOM 893 C CA . GLY A 1 111 ? -2.648 -5.816 -6.871 1 96.75 111 GLY A CA 1
ATOM 894 C C . GLY A 1 111 ? -3.605 -6.988 -7.008 1 96.75 111 GLY A C 1
ATOM 895 O O . GLY A 1 111 ? -4.414 -7.238 -6.113 1 96.75 111 GLY A O 1
ATOM 896 N N . TYR A 1 112 ? -3.555 -7.715 -8.109 1 97.69 112 TYR A N 1
ATOM 897 C CA . TYR A 1 112 ? -4.488 -8.812 -8.352 1 97.69 112 TYR A CA 1
ATOM 898 C C . TYR A 1 112 ? -4.23 -9.961 -7.383 1 97.69 112 TYR A C 1
ATOM 900 O O . TYR A 1 112 ? -5.168 -10.5 -6.789 1 97.69 112 TYR A O 1
ATOM 908 N N . PRO A 1 113 ? -2.91 -10.359 -7.156 1 97.75 113 PRO A N 1
ATOM 909 C CA . PRO A 1 113 ? -2.676 -11.328 -6.086 1 97.75 113 PRO A CA 1
ATOM 910 C C . PRO A 1 113 ? -3.256 -10.883 -4.746 1 97.75 113 PRO A C 1
ATOM 912 O O . PRO A 1 113 ? -3.895 -11.68 -4.051 1 97.75 113 PRO A O 1
ATOM 915 N N . LEU A 1 114 ? -3.059 -9.664 -4.422 1 97.94 114 LEU A N 1
ATOM 916 C CA . LEU A 1 114 ? -3.557 -9.125 -3.16 1 97.94 114 LEU A CA 1
ATOM 917 C C . LEU A 1 114 ? -5.078 -9.188 -3.109 1 97.94 114 LEU A C 1
ATOM 919 O O . LEU A 1 114 ? -5.656 -9.641 -2.117 1 97.94 114 LEU A O 1
ATOM 923 N N . LYS A 1 115 ? -5.711 -8.734 -4.168 1 97.69 115 LYS A N 1
ATOM 924 C CA . LYS A 1 115 ? -7.168 -8.781 -4.254 1 97.69 115 LYS A CA 1
ATOM 925 C C . LYS A 1 115 ? -7.688 -10.195 -4.02 1 97.69 115 LYS A C 1
ATOM 927 O O . LYS A 1 115 ? -8.664 -10.391 -3.287 1 97.69 115 LYS A O 1
ATOM 932 N N . HIS A 1 116 ? -7.051 -11.148 -4.676 1 98.12 116 HIS A N 1
ATOM 933 C CA . HIS A 1 116 ? -7.477 -12.539 -4.551 1 98.12 116 HIS A CA 1
ATOM 934 C C . HIS A 1 116 ? -7.324 -13.031 -3.115 1 98.12 116 HIS A C 1
ATOM 936 O O . HIS A 1 116 ? -8.219 -13.688 -2.582 1 98.12 116 HIS A O 1
ATOM 942 N N . MET A 1 117 ? -6.223 -12.695 -2.48 1 98.19 117 MET A N 1
ATOM 943 C CA . MET A 1 117 ? -6 -13.109 -1.096 1 98.19 117 MET A CA 1
ATOM 944 C C . MET A 1 117 ? -7.031 -12.469 -0.17 1 98.19 117 MET A C 1
ATOM 946 O O . MET A 1 117 ? -7.527 -13.117 0.754 1 98.19 117 MET A O 1
ATOM 950 N N . ILE A 1 118 ? -7.336 -11.203 -0.397 1 98 118 ILE A N 1
ATOM 951 C CA . ILE A 1 118 ? -8.375 -10.547 0.391 1 98 118 ILE A CA 1
ATOM 952 C C . ILE A 1 118 ? -9.695 -11.281 0.215 1 98 118 ILE A C 1
ATOM 954 O O . ILE A 1 118 ? -10.406 -11.539 1.19 1 98 118 ILE A O 1
ATOM 958 N N . HIS A 1 119 ? -10.039 -11.656 -0.997 1 97.06 119 HIS A N 1
ATOM 959 C CA . HIS A 1 119 ? -11.281 -12.383 -1.263 1 97.06 119 HIS A CA 1
ATOM 960 C C . HIS A 1 119 ? -11.305 -13.719 -0.535 1 97.06 119 HIS A C 1
ATOM 962 O O . HIS A 1 119 ? -12.336 -14.117 0.012 1 97.06 119 HIS A O 1
ATOM 968 N N . GLU A 1 120 ? -10.203 -14.469 -0.546 1 97.62 120 GLU A N 1
ATOM 969 C CA . GLU A 1 120 ? -10.148 -15.758 0.132 1 97.62 120 GLU A CA 1
ATOM 970 C C . GLU A 1 120 ? -10.367 -15.609 1.634 1 97.62 120 GLU A C 1
ATOM 972 O O . GLU A 1 120 ? -11 -16.453 2.264 1 97.62 120 GLU A O 1
ATOM 977 N N . LYS A 1 121 ? -9.898 -14.484 2.193 1 97.81 121 LYS A N 1
ATOM 978 C CA . LYS A 1 121 ? -9.914 -14.32 3.643 1 97.81 121 LYS A CA 1
ATOM 979 C C . LYS A 1 121 ? -11.219 -13.672 4.109 1 97.81 121 LYS A C 1
ATOM 981 O O . LYS A 1 121 ? -11.664 -13.906 5.234 1 97.81 121 LYS A O 1
ATOM 986 N N . PHE A 1 122 ? -11.867 -12.867 3.238 1 97.31 122 PHE A N 1
ATOM 987 C CA . PHE A 1 122 ? -12.961 -12.031 3.713 1 97.31 122 PHE A CA 1
ATOM 988 C C . PHE A 1 122 ? -14.234 -12.305 2.912 1 97.31 122 PHE A C 1
ATOM 990 O O . PHE A 1 122 ? -15.336 -11.992 3.367 1 97.31 122 PHE A O 1
ATOM 997 N N . GLY A 1 123 ? -14.078 -12.836 1.702 1 95.81 123 GLY A N 1
ATOM 998 C CA . GLY A 1 123 ? -15.211 -12.906 0.79 1 95.81 123 GLY A CA 1
ATOM 999 C C . GLY A 1 123 ? -15.398 -11.641 -0.024 1 95.81 123 GLY A C 1
ATOM 1000 O O . GLY A 1 123 ? -14.43 -10.938 -0.32 1 95.81 123 GLY A O 1
ATOM 1001 N N . ASP A 1 124 ? -16.516 -11.414 -0.47 1 95.19 124 ASP A N 1
ATOM 1002 C CA . ASP A 1 124 ? -16.844 -10.328 -1.396 1 95.19 124 ASP A CA 1
ATOM 1003 C C . ASP A 1 124 ? -17.016 -9.008 -0.656 1 95.19 124 ASP A C 1
ATOM 1005 O O . ASP A 1 124 ? -17.891 -8.875 0.203 1 95.19 124 ASP A O 1
ATOM 1009 N N . GLY A 1 125 ? -16.141 -8.086 -0.894 1 96.19 125 GLY A N 1
ATOM 1010 C CA . GLY A 1 125 ? -16.156 -6.777 -0.256 1 96.19 125 GLY A CA 1
ATOM 1011 C C . GLY A 1 125 ? -14.953 -5.922 -0.61 1 96.19 125 GLY A C 1
ATOM 1012 O O . GLY A 1 125 ? -14.242 -6.211 -1.573 1 96.19 125 GLY A O 1
ATOM 1013 N N . ILE A 1 126 ? -14.828 -4.797 0.05 1 95.94 126 ILE A N 1
ATOM 1014 C CA . ILE A 1 126 ? -13.742 -3.859 -0.213 1 95.94 126 ILE A CA 1
ATOM 1015 C C . ILE A 1 126 ? -13.125 -3.398 1.106 1 95.94 126 ILE A C 1
ATOM 1017 O O . ILE A 1 126 ? -13.742 -3.523 2.166 1 95.94 126 ILE A O 1
ATOM 1021 N N . MET A 1 127 ? -11.852 -3.049 1.015 1 95.44 127 MET A N 1
ATOM 1022 C CA . MET A 1 127 ? -11.211 -2.398 2.15 1 95.44 127 MET A CA 1
ATOM 1023 C C . MET A 1 127 ? -11.469 -0.896 2.139 1 95.44 127 MET A C 1
ATOM 1025 O O . MET A 1 127 ? -11.328 -0.244 1.104 1 95.44 127 MET A O 1
ATOM 1029 N N . SER A 1 128 ? -11.828 -0.362 3.275 1 92.12 128 SER A N 1
ATOM 1030 C CA . SER A 1 128 ? -12.102 1.065 3.4 1 92.12 128 SER A CA 1
ATOM 1031 C C . SER A 1 128 ? -10.82 1.884 3.309 1 92.12 128 SER A C 1
ATOM 1033 O O . SER A 1 128 ? -9.82 1.561 3.959 1 92.12 128 SER A O 1
ATOM 1035 N N . ALA A 1 129 ? -10.859 2.941 2.531 1 87.12 129 ALA A N 1
ATOM 1036 C CA . ALA A 1 129 ? -9.758 3.902 2.494 1 87.12 129 ALA A CA 1
ATOM 1037 C C . ALA A 1 129 ? -10.07 5.117 3.367 1 87.12 129 ALA A C 1
ATOM 1039 O O . ALA A 1 129 ? -9.242 6.027 3.488 1 87.12 129 ALA A O 1
ATOM 1040 N N . ILE A 1 130 ? -11.219 5.152 3.984 1 85.38 130 ILE A N 1
ATOM 1041 C CA . ILE A 1 130 ? -11.625 6.242 4.863 1 85.38 130 ILE A CA 1
ATOM 1042 C C . ILE A 1 130 ? -11.484 5.805 6.32 1 85.38 130 ILE A C 1
ATOM 1044 O O . ILE A 1 130 ? -10.789 6.449 7.105 1 85.38 130 ILE A O 1
ATOM 1048 N N . ASP A 1 131 ? -12.242 4.715 6.645 1 90.69 131 ASP A N 1
ATOM 1049 C CA . ASP A 1 131 ? -11.922 4.094 7.93 1 90.69 131 ASP A CA 1
ATOM 1050 C C . ASP A 1 131 ? -10.609 3.318 7.855 1 90.69 131 ASP A C 1
ATOM 1052 O O . ASP A 1 131 ? -10.617 2.09 7.754 1 90.69 131 ASP A O 1
ATOM 1056 N N . PHE A 1 132 ? -9.516 4.066 7.824 1 92.31 132 PHE A N 1
ATOM 1057 C CA . PHE A 1 132 ? -8.18 3.592 7.48 1 92.31 132 PHE A CA 1
ATOM 1058 C C . PHE A 1 132 ? -7.141 4.145 8.453 1 92.31 132 PHE A C 1
ATOM 1060 O O . PHE A 1 132 ? -7.227 5.301 8.867 1 92.31 132 PHE A O 1
ATOM 1067 N N . GLU A 1 133 ? -6.234 3.293 8.875 1 93 133 GLU A N 1
ATOM 1068 C CA . GLU A 1 133 ? -5.031 3.672 9.609 1 93 133 GLU A CA 1
ATOM 1069 C C . GLU A 1 133 ? -3.777 3.107 8.953 1 93 133 GLU A C 1
ATOM 1071 O O . GLU A 1 133 ? -3.805 2.008 8.398 1 93 133 GLU A O 1
ATOM 1076 N N . GLY A 1 134 ? -2.697 3.85 9 1 95.31 134 GLY A N 1
ATOM 1077 C CA . GLY A 1 134 ? -1.438 3.406 8.422 1 95.31 134 GLY A CA 1
ATOM 1078 C C . GLY A 1 134 ? -0.239 3.711 9.305 1 95.31 134 GLY A C 1
ATOM 1079 O O . GLY A 1 134 ? -0.307 4.582 10.172 1 95.31 134 GLY A O 1
ATOM 1080 N N . HIS A 1 135 ? 0.74 2.975 9.07 1 96.94 135 HIS A N 1
ATOM 1081 C CA . HIS A 1 135 ? 1.995 3.15 9.789 1 96.94 135 HIS A CA 1
ATOM 1082 C C . HIS A 1 135 ? 3.193 2.846 8.898 1 96.94 135 HIS A C 1
ATOM 1084 O O . HIS A 1 135 ? 3.102 2.016 7.992 1 96.94 135 HIS A O 1
ATOM 1090 N N . VAL A 1 136 ? 4.285 3.525 9.172 1 98.19 136 VAL A N 1
ATOM 1091 C CA . VAL A 1 136 ? 5.547 3.236 8.5 1 98.19 136 VAL A CA 1
ATOM 1092 C C . VAL A 1 136 ? 6.672 3.148 9.523 1 98.19 136 VAL A C 1
ATOM 1094 O O . VAL A 1 136 ? 6.742 3.963 10.453 1 98.19 136 VAL A O 1
ATOM 1097 N N . GLU A 1 137 ? 7.43 2.139 9.453 1 97.75 137 GLU A N 1
ATOM 1098 C CA . GLU A 1 137 ? 8.523 1.907 10.391 1 97.75 137 GLU A CA 1
ATOM 1099 C C . GLU A 1 137 ? 9.797 1.487 9.664 1 97.75 137 GLU A C 1
ATOM 1101 O O . GLU A 1 137 ? 9.734 0.948 8.555 1 97.75 137 GLU A O 1
ATOM 1106 N N . LYS A 1 138 ? 10.922 1.844 10.266 1 98 138 LYS A N 1
ATOM 1107 C CA . LYS A 1 138 ? 12.219 1.306 9.875 1 98 138 LYS A CA 1
ATOM 1108 C C . LYS A 1 138 ? 12.516 -0.008 10.594 1 98 138 LYS A C 1
ATOM 1110 O O . LYS A 1 138 ? 12.508 -0.061 11.828 1 98 138 LYS A O 1
ATOM 1115 N N . VAL A 1 139 ? 12.648 -1.079 9.844 1 98 139 VAL A N 1
ATOM 1116 C CA . VAL A 1 139 ? 12.969 -2.371 10.445 1 98 139 VAL A CA 1
ATOM 1117 C C . VAL A 1 139 ? 14.242 -2.934 9.82 1 98 139 VAL A C 1
ATOM 1119 O O . VAL A 1 139 ? 14.734 -2.408 8.812 1 98 139 VAL A O 1
ATOM 1122 N N . LYS A 1 140 ? 14.836 -3.996 10.492 1 98.19 140 LYS A N 1
ATOM 1123 C CA . LYS A 1 140 ? 16.031 -4.645 9.961 1 98.19 140 LYS A CA 1
ATOM 1124 C C . LYS A 1 140 ? 15.68 -5.957 9.266 1 98.19 140 LYS A C 1
ATOM 1126 O O . LYS A 1 140 ? 14.859 -6.73 9.758 1 98.19 140 LYS A O 1
ATOM 1131 N N . GLY A 1 141 ? 16.234 -6.145 8.125 1 96.19 141 GLY A N 1
ATOM 1132 C CA . GLY A 1 141 ? 16.078 -7.402 7.418 1 96.19 141 GLY A CA 1
ATOM 1133 C C . GLY A 1 141 ? 17.016 -8.492 7.906 1 96.19 141 GLY A C 1
ATOM 1134 O O . GLY A 1 141 ? 17.734 -8.305 8.883 1 96.19 141 GLY A O 1
ATOM 1135 N N . SER A 1 142 ? 16.891 -9.625 7.242 1 94.12 142 SER A N 1
ATOM 1136 C CA . SER A 1 142 ? 17.656 -10.805 7.629 1 94.12 142 SER A CA 1
ATOM 1137 C C . SER A 1 142 ? 19.156 -10.539 7.512 1 94.12 142 SER A C 1
ATOM 1139 O O . SER A 1 142 ? 19.953 -11.133 8.25 1 94.12 142 SER A O 1
ATOM 1141 N N . SER A 1 143 ? 19.625 -9.656 6.617 1 95.44 143 SER A N 1
ATOM 1142 C CA . SER A 1 143 ? 21.031 -9.305 6.457 1 95.44 143 SER A CA 1
ATOM 1143 C C . SER A 1 143 ? 21.359 -7.988 7.152 1 95.44 143 SER A C 1
ATOM 1145 O O . SER A 1 143 ? 22.297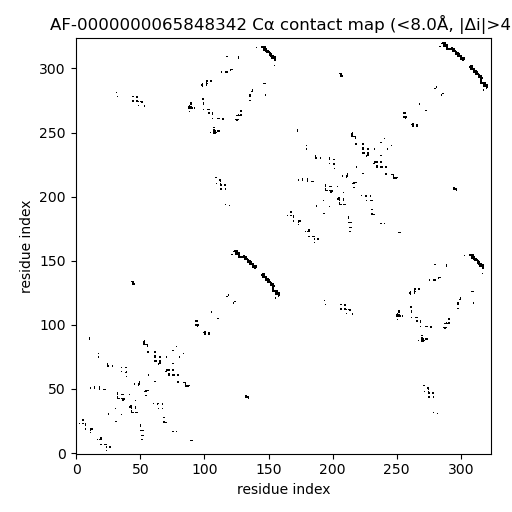 -7.293 6.77 1 95.44 143 SER A O 1
ATOM 1147 N N . ASN A 1 144 ? 20.516 -7.508 8.039 1 96.62 144 ASN A N 1
ATOM 1148 C CA . ASN A 1 144 ? 20.672 -6.301 8.844 1 96.62 144 ASN A CA 1
ATOM 1149 C C . ASN A 1 144 ? 20.516 -5.039 7.996 1 96.62 144 ASN A C 1
ATOM 1151 O O . ASN A 1 144 ? 21.016 -3.975 8.367 1 96.62 144 ASN A O 1
ATOM 1155 N N . GLU A 1 145 ? 19.938 -5.188 6.816 1 96.62 145 GLU A N 1
ATOM 1156 C CA . GLU A 1 145 ? 19.672 -4.023 5.977 1 96.62 145 GLU A CA 1
ATOM 1157 C C . GLU A 1 145 ? 18.422 -3.279 6.441 1 96.62 145 GLU A C 1
ATOM 1159 O O . GLU A 1 145 ? 17.531 -3.879 7.035 1 96.62 145 GLU A O 1
ATOM 1164 N N . ASP A 1 146 ? 18.422 -2.037 6.184 1 97.88 146 ASP A N 1
ATOM 1165 C CA . ASP A 1 146 ? 17.234 -1.243 6.52 1 97.88 146 ASP A CA 1
ATOM 1166 C C . ASP A 1 146 ? 16.078 -1.55 5.57 1 97.88 146 ASP A C 1
ATOM 1168 O O . ASP A 1 146 ? 16.281 -1.652 4.359 1 97.88 146 ASP A O 1
ATOM 1172 N N . ARG A 1 147 ? 14.906 -1.724 6.137 1 98.56 147 ARG A N 1
ATOM 1173 C CA . ARG A 1 147 ? 13.711 -1.975 5.336 1 98.56 147 ARG A CA 1
ATOM 1174 C C . ARG A 1 147 ? 12.578 -1.03 5.727 1 98.56 147 ARG A C 1
ATOM 1176 O O . ARG A 1 147 ? 12.43 -0.692 6.902 1 98.56 147 ARG A O 1
ATOM 1183 N N . VAL A 1 148 ? 11.836 -0.579 4.734 1 98.56 148 VAL A N 1
ATOM 1184 C CA . VAL A 1 148 ? 10.617 0.189 4.945 1 98.56 148 VAL A CA 1
ATOM 1185 C C . VAL A 1 148 ? 9.438 -0.761 5.141 1 98.56 148 VAL A C 1
ATOM 1187 O O . VAL A 1 148 ? 9.094 -1.532 4.238 1 98.56 148 VAL A O 1
ATOM 1190 N N . LYS A 1 149 ? 8.875 -0.773 6.285 1 98.44 149 LYS A N 1
ATOM 1191 C CA . LYS A 1 149 ? 7.676 -1.552 6.555 1 98.44 149 LYS A CA 1
ATOM 1192 C C . LYS A 1 149 ? 6.445 -0.651 6.648 1 98.44 149 LYS A C 1
ATOM 1194 O O . LYS A 1 149 ? 6.344 0.179 7.551 1 98.44 149 LYS A O 1
ATOM 1199 N N . ILE A 1 150 ? 5.555 -0.792 5.742 1 98.31 150 ILE A N 1
ATOM 1200 C CA . ILE A 1 150 ? 4.316 -0.023 5.68 1 98.31 150 ILE A CA 1
ATOM 1201 C C . ILE A 1 150 ? 3.135 -0.918 6.043 1 98.31 150 ILE A C 1
ATOM 1203 O O . ILE A 1 150 ? 3.01 -2.031 5.527 1 98.31 150 ILE A O 1
ATOM 1207 N N . THR A 1 151 ? 2.309 -0.462 6.941 1 98.19 151 THR A N 1
ATOM 1208 C CA . THR A 1 151 ? 1.095 -1.185 7.309 1 98.19 151 THR A CA 1
ATOM 1209 C C . THR A 1 151 ? -0.147 -0.374 6.949 1 98.19 151 THR A C 1
ATOM 1211 O O . THR A 1 151 ? -0.272 0.787 7.344 1 98.19 151 THR A O 1
ATOM 1214 N N . LEU A 1 152 ? -0.978 -0.907 6.141 1 97.69 152 LEU A N 1
ATOM 1215 C CA . LEU A 1 152 ? -2.305 -0.385 5.836 1 97.69 152 LEU A CA 1
ATOM 1216 C C . LEU A 1 152 ? -3.383 -1.175 6.57 1 97.69 152 LEU A C 1
ATOM 1218 O O . LEU A 1 152 ? -3.418 -2.404 6.492 1 97.69 152 LEU A O 1
ATOM 1222 N N . ASN A 1 153 ? -4.215 -0.546 7.297 1 97.56 153 ASN A N 1
ATOM 1223 C CA . ASN A 1 153 ? -5.266 -1.159 8.102 1 97.56 153 ASN A CA 1
ATOM 1224 C C . ASN A 1 153 ? -6.621 -0.496 7.852 1 97.56 153 ASN A C 1
ATOM 1226 O O . ASN A 1 153 ? -6.887 0.593 8.367 1 97.56 153 ASN A O 1
ATOM 1230 N N . GLY A 1 154 ? -7.434 -1.169 7.059 1 97.44 154 GLY A N 1
ATOM 1231 C CA . GLY A 1 154 ? -8.734 -0.618 6.707 1 97.44 154 GLY A CA 1
ATOM 1232 C C . GLY A 1 154 ? -9.891 -1.534 7.062 1 97.44 154 GLY A C 1
ATOM 1233 O O . GLY A 1 154 ? -9.758 -2.76 7.004 1 97.44 154 GLY A O 1
ATOM 1234 N N . LYS A 1 155 ? -10.945 -0.932 7.43 1 97.19 155 LYS A N 1
ATOM 1235 C CA . LYS A 1 155 ? -12.141 -1.713 7.73 1 97.19 155 LYS A CA 1
ATOM 1236 C C . LYS A 1 155 ? -12.641 -2.453 6.496 1 97.19 155 LYS A C 1
ATOM 1238 O O . LYS A 1 155 ? -12.672 -1.894 5.398 1 97.19 155 LYS A O 1
ATOM 1243 N N . PHE A 1 156 ? -12.969 -3.73 6.664 1 97.81 156 PHE A N 1
ATOM 1244 C CA . PHE A 1 156 ? -13.578 -4.48 5.57 1 97.81 156 PHE A CA 1
ATOM 1245 C C . PHE A 1 156 ? -15.062 -4.152 5.449 1 97.81 156 PHE A C 1
ATOM 1247 O O . PHE A 1 156 ? -15.773 -4.086 6.453 1 97.81 156 PHE A O 1
ATOM 1254 N N . LEU A 1 157 ? -15.531 -3.891 4.297 1 96.19 157 LEU A N 1
ATOM 1255 C CA . LEU A 1 157 ? -16.922 -3.602 3.98 1 96.19 157 LEU A CA 1
ATOM 1256 C C . LEU A 1 157 ? -17.5 -4.652 3.035 1 96.19 157 LEU A C 1
ATOM 1258 O O . LEU A 1 157 ? -17.312 -4.559 1.817 1 96.19 157 LEU A O 1
ATOM 1262 N N . PRO A 1 158 ? -18.234 -5.641 3.576 1 93.88 158 PRO A N 1
ATOM 1263 C CA . PRO A 1 158 ? -18.844 -6.633 2.693 1 93.88 158 PRO A CA 1
ATOM 1264 C C . PRO A 1 158 ? -19.922 -6.031 1.797 1 93.88 158 PRO A C 1
ATOM 1266 O O . PRO A 1 158 ? -20.625 -5.105 2.205 1 93.88 158 PRO A O 1
ATOM 1269 N N . TYR A 1 159 ? -19.953 -6.547 0.552 1 90.25 159 TYR A N 1
ATOM 1270 C CA . TYR A 1 159 ? -21.078 -6.172 -0.281 1 90.25 159 TYR A CA 1
ATOM 1271 C C . TYR A 1 159 ? -22.391 -6.715 0.297 1 90.25 159 TYR A C 1
ATOM 1273 O O . TYR A 1 159 ? -22.438 -7.844 0.791 1 90.25 159 TYR A O 1
ATOM 1281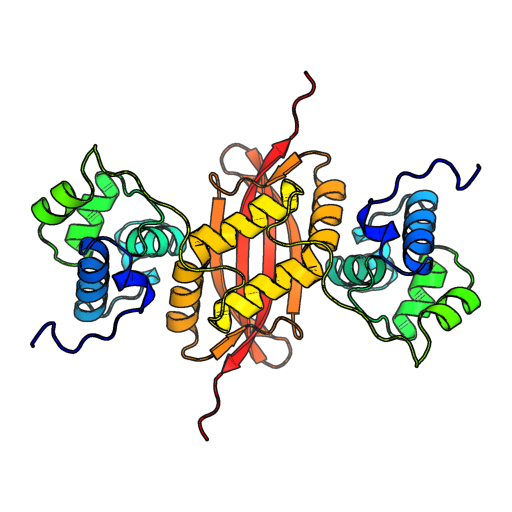 N N . ARG A 1 160 ? -23.359 -5.777 0.483 1 81.69 160 ARG A N 1
ATOM 1282 C CA . ARG A 1 160 ? -24.656 -6.168 1.014 1 81.69 160 ARG A CA 1
ATOM 1283 C C . ARG A 1 160 ? -25.516 -6.824 -0.064 1 81.69 160 ARG A C 1
ATOM 1285 O O . ARG A 1 160 ? -25.453 -6.434 -1.232 1 81.69 160 ARG A O 1
ATOM 1292 N N . ARG A 1 161 ? -26.078 -7.949 0.379 1 72.69 161 ARG A N 1
ATOM 1293 C CA . ARG A 1 161 ? -27.125 -8.523 -0.459 1 72.69 161 ARG A CA 1
ATOM 1294 C C . ARG A 1 161 ? -28.422 -7.715 -0.355 1 72.69 161 ARG A C 1
ATOM 1296 O O . ARG A 1 161 ? -28.812 -7.293 0.736 1 72.69 161 ARG A O 1
ATOM 1303 N N . TRP A 1 162 ? -28.719 -7.086 -1.506 1 60.56 162 TRP A N 1
ATOM 1304 C CA . TRP A 1 162 ? -30.016 -6.434 -1.457 1 60.56 162 TRP A CA 1
ATOM 1305 C C . TRP A 1 162 ? -31.141 -7.457 -1.562 1 60.56 162 TRP A C 1
ATOM 1307 O O . TRP A 1 162 ? -31 -8.477 -2.248 1 60.56 162 TRP A O 1
ATOM 1317 N N . MET B 1 1 ? -15.586 -34.281 -13.414 1 37.94 1 MET B N 1
ATOM 1318 C CA . MET B 1 1 ? -16.344 -33.031 -13.359 1 37.94 1 MET B CA 1
ATOM 1319 C C . MET B 1 1 ? -15.766 -32.031 -14.328 1 37.94 1 MET B C 1
ATOM 1321 O O . MET B 1 1 ? -14.547 -31.812 -14.375 1 37.94 1 MET B O 1
ATOM 1325 N N . SER B 1 2 ? -16.328 -31.531 -15.391 1 42.16 2 SER B N 1
ATOM 1326 C CA . SER B 1 2 ? -15.914 -30.75 -16.547 1 42.16 2 SER B CA 1
ATOM 1327 C C . SER B 1 2 ? -15.273 -29.438 -16.141 1 42.16 2 SER B C 1
ATOM 1329 O O . SER B 1 2 ? -15.742 -28.781 -15.203 1 42.16 2 SER B O 1
ATOM 1331 N N . SER B 1 3 ? -13.906 -29.109 -16.422 1 53.38 3 SER B N 1
ATOM 1332 C CA . SER B 1 3 ? -13.125 -27.875 -16.359 1 53.38 3 SER B CA 1
ATOM 1333 C C . SER B 1 3 ? -13.984 -26.656 -16.656 1 53.38 3 SER B C 1
ATOM 1335 O O . SER B 1 3 ? -13.547 -25.516 -16.484 1 53.38 3 SER B O 1
ATOM 1337 N N . SER B 1 4 ? -15.203 -26.875 -17.25 1 59.62 4 SER B N 1
ATOM 1338 C CA . SER B 1 4 ? -15.984 -25.859 -17.953 1 59.62 4 SER B CA 1
ATOM 1339 C C . SER B 1 4 ? -16.688 -24.922 -16.984 1 59.62 4 SER B C 1
ATOM 1341 O O . SER B 1 4 ? -16.953 -23.766 -17.312 1 59.62 4 SER B O 1
ATOM 1343 N N . ASN B 1 5 ? -16.688 -25.25 -15.617 1 73.38 5 ASN B N 1
ATOM 1344 C CA . ASN B 1 5 ? -17.578 -24.406 -14.812 1 73.38 5 ASN B CA 1
ATOM 1345 C C . ASN B 1 5 ? -16.797 -23.625 -13.773 1 73.38 5 ASN B C 1
ATOM 1347 O O . ASN B 1 5 ? -17.375 -23.047 -12.852 1 73.38 5 ASN B O 1
ATOM 1351 N N . ILE B 1 6 ? -15.453 -23.609 -13.945 1 85.06 6 ILE B N 1
ATOM 1352 C CA . ILE B 1 6 ? -14.703 -22.891 -12.922 1 85.06 6 ILE B CA 1
ATOM 1353 C C . ILE B 1 6 ? -14.641 -21.406 -13.273 1 85.06 6 ILE B C 1
ATOM 1355 O O . ILE B 1 6 ? -14.266 -21.047 -14.391 1 85.06 6 ILE B O 1
ATOM 1359 N N . GLN B 1 7 ? -15.117 -20.594 -12.344 1 86 7 GLN B N 1
ATOM 1360 C CA . GLN B 1 7 ? -15.008 -19.141 -12.508 1 86 7 GLN B CA 1
ATOM 1361 C C . GLN B 1 7 ? -13.594 -18.672 -12.219 1 86 7 GLN B C 1
ATOM 1363 O O . GLN B 1 7 ? -13.008 -19 -11.188 1 86 7 GLN B O 1
ATOM 1368 N N . ARG B 1 8 ? -13.055 -18.016 -13.211 1 91.5 8 ARG B N 1
ATOM 1369 C CA . ARG B 1 8 ? -11.695 -17.484 -13.125 1 91.5 8 ARG B CA 1
ATOM 1370 C C . ARG B 1 8 ? -11.711 -15.961 -13.094 1 91.5 8 ARG B C 1
ATOM 1372 O O . ARG B 1 8 ? -12.594 -15.328 -13.672 1 91.5 8 ARG B O 1
ATOM 1379 N N . PRO B 1 9 ? -10.703 -15.422 -12.406 1 93.94 9 PRO B N 1
ATOM 1380 C CA . PRO B 1 9 ? -10.555 -13.977 -12.57 1 93.94 9 PRO B CA 1
ATOM 1381 C C . PRO B 1 9 ? -10.414 -13.562 -14.039 1 93.94 9 PRO B C 1
ATOM 1383 O O . PRO B 1 9 ? -9.648 -14.172 -14.781 1 93.94 9 PRO B O 1
ATOM 1386 N N . LYS B 1 10 ? -11.117 -12.531 -14.43 1 93.19 10 LYS B N 1
ATOM 1387 C CA . LYS B 1 10 ? -11.164 -12.094 -15.82 1 93.19 10 LYS B CA 1
ATOM 1388 C C . LYS B 1 10 ? -9.766 -11.727 -16.328 1 93.19 10 LYS B C 1
ATOM 1390 O O . LYS B 1 10 ? -9.453 -11.93 -17.5 1 93.19 10 LYS B O 1
ATOM 1395 N N . ILE B 1 11 ? -8.93 -11.227 -15.469 1 96.44 11 ILE B N 1
ATOM 1396 C CA . ILE B 1 11 ? -7.613 -10.727 -15.844 1 96.44 11 ILE B CA 1
ATOM 1397 C C . ILE B 1 11 ? -6.766 -11.875 -16.391 1 96.44 11 ILE B C 1
ATOM 1399 O O . ILE B 1 11 ? -5.812 -11.648 -17.141 1 96.44 11 ILE B O 1
ATOM 1403 N N . LEU B 1 12 ? -7.098 -13.148 -16.062 1 96.69 12 LEU B N 1
ATOM 1404 C CA . LEU B 1 12 ? -6.305 -14.297 -16.484 1 96.69 12 LEU B CA 1
ATOM 1405 C C . LEU B 1 12 ? -6.402 -14.508 -17.984 1 96.69 12 LEU B C 1
ATOM 1407 O O . LEU B 1 12 ? -5.531 -15.133 -18.594 1 96.69 12 LEU B O 1
ATOM 1411 N N . SER B 1 13 ? -7.477 -13.992 -18.609 1 96 13 SER B N 1
ATOM 1412 C CA . SER B 1 13 ? -7.645 -14.125 -20.062 1 96 13 SER B CA 1
ATOM 1413 C C . SER B 1 13 ? -6.559 -13.375 -20.812 1 96 13 SER B C 1
ATOM 1415 O O . SER B 1 13 ? -6.332 -13.633 -22 1 96 13 SER B O 1
ATOM 1417 N N . THR B 1 14 ? -5.906 -12.383 -20.156 1 96 14 THR B N 1
ATOM 1418 C CA . THR B 1 14 ? -4.855 -11.594 -20.781 1 96 14 THR B CA 1
ATOM 1419 C C . THR B 1 14 ? -3.492 -12.258 -20.594 1 96 14 THR B C 1
ATOM 1421 O O . THR B 1 14 ? -2.475 -11.742 -21.062 1 96 14 THR B O 1
ATOM 1424 N N . LEU B 1 15 ? -3.402 -13.438 -19.906 1 96 15 LEU B N 1
ATOM 1425 C CA . LEU B 1 15 ? -2.158 -14.125 -19.562 1 96 15 LEU B CA 1
ATOM 1426 C C . LEU B 1 15 ? -2.066 -15.469 -20.266 1 96 15 LEU B C 1
ATOM 1428 O O . LEU B 1 15 ? -3.072 -16 -20.734 1 96 15 LEU B O 1
ATOM 1432 N N . PRO B 1 16 ? -0.863 -16.016 -20.391 1 94.88 16 PRO B N 1
ATOM 1433 C CA . PRO B 1 16 ? -0.721 -17.359 -20.938 1 94.88 16 PRO B CA 1
ATOM 1434 C C . PRO B 1 16 ? -1.589 -18.391 -20.203 1 94.88 16 PRO B C 1
ATOM 1436 O O . PRO B 1 16 ? -1.862 -18.234 -19.016 1 94.88 16 PRO B O 1
ATOM 1439 N N . SER B 1 17 ? -2.004 -19.469 -20.812 1 95.56 17 SER B N 1
ATOM 1440 C CA . SER B 1 17 ? -2.994 -20.422 -20.359 1 95.56 17 SER B CA 1
ATOM 1441 C C . SER B 1 17 ? -2.506 -21.172 -19.109 1 95.56 17 SER B C 1
ATOM 1443 O O . SER B 1 17 ? -3.307 -21.734 -18.359 1 95.56 17 SER B O 1
ATOM 1445 N N . ILE B 1 18 ? -1.215 -21.188 -18.875 1 95.56 18 ILE B N 1
ATOM 1446 C CA . ILE B 1 18 ? -0.664 -21.875 -17.719 1 95.56 18 ILE B CA 1
ATOM 1447 C C . ILE B 1 18 ? -1.25 -21.297 -16.438 1 95.56 18 ILE B C 1
ATOM 1449 O O . ILE B 1 18 ? -1.48 -22.016 -15.469 1 95.56 18 ILE B O 1
ATOM 1453 N N . PHE B 1 19 ? -1.587 -20.094 -16.422 1 97 19 PHE B N 1
ATOM 1454 C CA . PHE B 1 19 ? -2.061 -19.469 -15.188 1 97 19 PHE B CA 1
ATOM 1455 C C . PHE B 1 19 ? -3.516 -19.844 -14.922 1 97 19 PHE B C 1
ATOM 1457 O O . PHE B 1 19 ? -3.9 -20.062 -13.766 1 97 19 PHE B O 1
ATOM 1464 N N . SER B 1 20 ? -4.316 -19.906 -16 1 97.06 20 SER B N 1
ATOM 1465 C CA . SER B 1 20 ? -5.652 -20.453 -15.828 1 97.06 20 SER B CA 1
ATOM 1466 C C . SER B 1 20 ? -5.594 -21.906 -15.359 1 97.06 20 SER B C 1
ATOM 1468 O O . SER B 1 20 ? -6.398 -22.328 -14.523 1 97.06 20 SER B O 1
ATOM 1470 N N . TYR B 1 21 ? -4.629 -22.609 -15.891 1 96.06 21 TYR B N 1
ATOM 1471 C CA . TYR B 1 21 ? -4.426 -24 -15.5 1 96.06 21 TYR B CA 1
ATOM 1472 C C . TYR B 1 21 ? -4.094 -24.094 -14.016 1 96.06 21 TYR B C 1
ATOM 1474 O O . TYR B 1 21 ? -4.645 -24.953 -13.305 1 96.06 21 TYR B O 1
ATOM 1482 N N . LEU B 1 22 ? -3.242 -23.25 -13.523 1 97.69 22 LEU B N 1
ATOM 1483 C CA . LEU B 1 22 ? -2.887 -23.203 -12.109 1 97.69 22 LEU B CA 1
ATOM 1484 C C . LEU B 1 22 ? -4.105 -22.891 -11.258 1 97.69 22 LEU B C 1
ATOM 1486 O O . LEU B 1 22 ? -4.336 -23.516 -10.227 1 97.69 22 LEU B O 1
ATOM 1490 N N . HIS B 1 23 ? -4.871 -21.922 -11.641 1 98.12 23 HIS B N 1
ATOM 1491 C CA . HIS B 1 23 ? -6.059 -21.531 -10.883 1 98.12 23 HIS B CA 1
ATOM 1492 C C . HIS B 1 23 ? -7.07 -22.672 -10.836 1 98.12 23 HIS B C 1
ATOM 1494 O O . HIS B 1 23 ? -7.676 -22.922 -9.797 1 98.12 23 HIS B O 1
ATOM 1500 N N . ASP B 1 24 ? -7.23 -23.391 -11.969 1 97.44 24 ASP B N 1
ATOM 1501 C CA . ASP B 1 24 ? -8.125 -24.547 -11.992 1 97.44 24 ASP B CA 1
ATOM 1502 C C . ASP B 1 24 ? -7.676 -25.609 -11 1 97.44 24 ASP B C 1
ATOM 1504 O O . ASP B 1 24 ? -8.492 -26.172 -10.266 1 97.44 24 ASP B O 1
ATOM 1508 N N . ALA B 1 25 ? -6.418 -25.906 -11.039 1 97.62 25 ALA B N 1
ATOM 1509 C CA . ALA B 1 25 ? -5.863 -26.922 -10.141 1 97.62 25 ALA B CA 1
ATOM 1510 C C . ALA B 1 25 ? -6.066 -26.516 -8.68 1 97.62 25 ALA B C 1
ATOM 1512 O O . ALA B 1 25 ? -6.371 -27.359 -7.832 1 97.62 25 ALA B O 1
ATOM 1513 N N . LYS B 1 26 ? -5.852 -25.234 -8.398 1 97.94 26 LYS B N 1
ATOM 1514 C CA . LYS B 1 26 ? -6.074 -24.719 -7.047 1 97.94 26 LYS B CA 1
ATOM 1515 C C . LYS B 1 26 ? -7.52 -24.938 -6.605 1 97.94 26 LYS B C 1
ATOM 1517 O O . LYS B 1 26 ? -7.773 -25.406 -5.492 1 97.94 26 LYS B O 1
ATOM 1522 N N . VAL B 1 27 ? -8.453 -24.641 -7.457 1 97 27 VAL B N 1
ATOM 1523 C CA . VAL B 1 27 ? -9.867 -24.797 -7.152 1 97 27 VAL B CA 1
ATOM 1524 C C . VAL B 1 27 ? -10.188 -26.281 -6.938 1 97 27 VAL B C 1
ATOM 1526 O O . VAL B 1 27 ? -10.859 -26.641 -5.973 1 97 27 VAL B O 1
ATOM 1529 N N . ARG B 1 28 ? -9.68 -27.141 -7.789 1 96.25 28 ARG B N 1
ATOM 1530 C CA . ARG B 1 28 ? -9.945 -28.578 -7.703 1 96.25 28 ARG B CA 1
ATOM 1531 C C . ARG B 1 28 ? -9.383 -29.156 -6.41 1 96.25 28 ARG B C 1
ATOM 1533 O O . ARG B 1 28 ? -9.969 -30.062 -5.824 1 96.25 28 ARG B O 1
ATOM 1540 N N . SER B 1 29 ? -8.258 -28.625 -6.023 1 97 29 SER B N 1
ATOM 1541 C CA . SER B 1 29 ? -7.594 -29.141 -4.828 1 97 29 SER B CA 1
ATOM 1542 C C . SER B 1 29 ? -8.219 -28.562 -3.562 1 97 29 SER B C 1
ATOM 1544 O O . SER B 1 29 ? -7.852 -28.953 -2.451 1 97 29 SER B O 1
ATOM 1546 N N . LYS B 1 30 ? -9.094 -27.531 -3.697 1 97.12 30 LYS B N 1
ATOM 1547 C CA . LYS B 1 30 ? -9.766 -26.859 -2.594 1 97.12 30 LYS B CA 1
ATOM 1548 C C . LYS B 1 30 ? -8.758 -26.234 -1.637 1 97.12 30 LYS B C 1
ATOM 1550 O O . LYS B 1 30 ? -8.906 -26.328 -0.417 1 97.12 30 LYS B O 1
ATOM 1555 N N . MET B 1 31 ? -7.711 -25.672 -2.227 1 98.12 31 MET B N 1
ATOM 1556 C CA . MET B 1 31 ? -6.668 -25.047 -1.428 1 98.12 31 MET B CA 1
ATOM 1557 C C . MET B 1 31 ? -6.695 -23.531 -1.607 1 98.12 31 MET B C 1
ATOM 1559 O O . MET B 1 31 ? -7.039 -23.031 -2.682 1 98.12 31 MET B O 1
ATOM 1563 N N . THR B 1 32 ? -6.371 -22.781 -0.536 1 98.38 32 THR B N 1
ATOM 1564 C CA . THR B 1 32 ? -6.117 -21.359 -0.609 1 98.38 32 THR B CA 1
ATOM 1565 C C . THR B 1 32 ? -4.66 -21.078 -0.961 1 98.38 32 THR B C 1
ATOM 1567 O O . THR B 1 32 ? -3.838 -22 -0.989 1 98.38 32 THR B O 1
ATOM 1570 N N . PHE B 1 33 ? -4.398 -19.891 -1.264 1 98.62 33 PHE B N 1
ATOM 1571 C CA . PHE B 1 33 ? -2.998 -19.531 -1.459 1 98.62 33 PHE B CA 1
ATOM 1572 C C . PHE B 1 33 ? -2.189 -19.797 -0.195 1 98.62 33 PHE B C 1
ATOM 1574 O O . PHE B 1 33 ? -1.023 -20.188 -0.268 1 98.62 33 PHE B O 1
ATOM 1581 N N . ALA B 1 34 ? -2.781 -19.562 0.981 1 98.38 34 ALA B N 1
ATOM 1582 C CA . ALA B 1 34 ? -2.098 -19.828 2.244 1 98.38 34 ALA B CA 1
ATOM 1583 C C . ALA B 1 34 ? -1.739 -21.312 2.365 1 98.38 34 ALA B C 1
ATOM 1585 O O . ALA B 1 34 ? -0.635 -21.656 2.793 1 98.38 34 ALA B O 1
ATOM 1586 N N . ASP B 1 35 ? -2.654 -22.203 1.976 1 98.62 35 ASP B N 1
ATOM 1587 C CA . ASP B 1 35 ? -2.406 -23.641 2.004 1 98.62 35 ASP B CA 1
ATOM 1588 C C . ASP B 1 35 ? -1.235 -24.016 1.098 1 98.62 35 ASP B C 1
ATOM 1590 O O . ASP B 1 35 ? -0.33 -24.734 1.513 1 98.62 35 ASP B O 1
ATOM 1594 N N . ILE B 1 36 ? -1.298 -23.516 -0.111 1 98.75 36 ILE B N 1
ATOM 1595 C CA . ILE B 1 36 ? -0.277 -23.844 -1.099 1 98.75 36 ILE B CA 1
ATOM 1596 C C . ILE B 1 36 ? 1.076 -23.297 -0.645 1 98.75 36 ILE B C 1
ATOM 1598 O O . ILE B 1 36 ? 2.098 -23.984 -0.766 1 98.75 36 ILE B O 1
ATOM 1602 N N . ALA B 1 37 ? 1.042 -22.078 -0.142 1 98.44 37 ALA B N 1
ATOM 1603 C CA . ALA B 1 37 ? 2.268 -21.453 0.364 1 98.44 37 ALA B CA 1
ATOM 1604 C C . ALA B 1 37 ? 2.904 -22.328 1.45 1 98.44 37 ALA B C 1
ATOM 1606 O O . ALA B 1 37 ? 4.125 -22.484 1.487 1 98.44 37 ALA B O 1
ATOM 1607 N N . ALA B 1 38 ? 2.121 -22.859 2.32 1 98.38 38 ALA B N 1
ATOM 1608 C CA . ALA B 1 38 ? 2.609 -23.734 3.383 1 98.38 38 ALA B CA 1
ATOM 1609 C C . ALA B 1 38 ? 3.268 -24.984 2.807 1 98.38 38 ALA B C 1
ATOM 1611 O O . ALA B 1 38 ? 4.336 -25.391 3.262 1 98.38 38 ALA B O 1
ATOM 1612 N N . GLU B 1 39 ? 2.68 -25.562 1.796 1 98.31 39 GLU B N 1
ATOM 1613 C CA . GLU B 1 39 ? 3.234 -26.75 1.148 1 98.31 39 GLU B CA 1
ATOM 1614 C C . GLU B 1 39 ? 4.555 -26.438 0.454 1 98.31 39 GLU B C 1
ATOM 1616 O O . GLU B 1 39 ? 5.453 -27.281 0.397 1 98.31 39 GLU B O 1
ATOM 1621 N N . MET B 1 40 ? 4.617 -25.266 -0.062 1 98.19 40 MET B N 1
ATOM 1622 C CA . MET B 1 40 ? 5.789 -24.859 -0.836 1 98.19 40 MET B CA 1
ATOM 1623 C C . MET B 1 40 ? 6.867 -24.266 0.071 1 98.19 40 MET B C 1
ATOM 1625 O O . MET B 1 40 ? 8.008 -24.094 -0.351 1 98.19 40 MET B O 1
ATOM 1629 N N . ASP B 1 41 ? 6.492 -23.953 1.329 1 97.69 41 ASP B N 1
ATOM 1630 C CA . ASP B 1 41 ? 7.371 -23.219 2.242 1 97.69 41 ASP B CA 1
ATOM 1631 C C . ASP B 1 41 ? 7.781 -21.875 1.651 1 97.69 41 ASP B C 1
ATOM 1633 O O . ASP B 1 41 ? 8.977 -21.578 1.542 1 97.69 41 ASP B O 1
ATOM 1637 N N . ARG B 1 42 ? 6.809 -21.172 1.178 1 97.38 42 ARG B N 1
ATOM 1638 C CA . ARG B 1 42 ? 6.977 -19.844 0.585 1 97.38 42 ARG B CA 1
ATOM 1639 C C . ARG B 1 42 ? 5.953 -18.859 1.142 1 97.38 42 ARG B C 1
ATOM 1641 O O . ARG B 1 42 ? 5 -19.266 1.812 1 97.38 42 ARG B O 1
ATOM 1648 N N . ASP B 1 43 ? 6.215 -17.688 0.941 1 95.56 43 ASP B N 1
ATOM 1649 C CA . ASP B 1 43 ? 5.281 -16.625 1.32 1 95.56 43 ASP B CA 1
ATOM 1650 C C . ASP B 1 43 ? 3.998 -16.703 0.494 1 95.56 43 ASP B C 1
ATOM 1652 O O . ASP B 1 43 ? 4.047 -16.953 -0.713 1 95.56 43 ASP B O 1
ATOM 1656 N N . GLU B 1 44 ? 2.885 -16.469 1.152 1 97.94 44 GLU B N 1
ATOM 1657 C CA . GLU B 1 44 ? 1.573 -16.562 0.517 1 97.94 44 GLU B CA 1
ATOM 1658 C C . GLU B 1 44 ? 1.469 -15.609 -0.671 1 97.94 44 GLU B C 1
ATOM 1660 O O . GLU B 1 44 ? 0.961 -15.984 -1.73 1 97.94 44 GLU B O 1
ATOM 1665 N N . TRP B 1 45 ? 1.9 -14.398 -0.434 1 97.56 45 TRP B N 1
ATOM 1666 C CA . TRP B 1 45 ? 1.794 -13.391 -1.488 1 97.56 45 TRP B CA 1
ATOM 1667 C C . TRP B 1 45 ? 2.672 -13.758 -2.68 1 97.56 45 TRP B C 1
ATOM 1669 O O . TRP B 1 45 ? 2.279 -13.57 -3.832 1 97.56 45 TRP B O 1
ATOM 1679 N N . TYR B 1 46 ? 3.838 -14.312 -2.453 1 96.75 46 TYR B N 1
ATOM 1680 C CA . TYR B 1 46 ? 4.723 -14.797 -3.51 1 96.75 46 TYR B CA 1
ATOM 1681 C C . TYR B 1 46 ? 4.043 -15.875 -4.336 1 96.75 46 TYR B C 1
ATOM 1683 O O . TYR B 1 46 ? 4.09 -15.852 -5.57 1 96.75 46 TYR B O 1
ATOM 1691 N N . VAL B 1 47 ? 3.389 -16.797 -3.662 1 98.31 47 VAL B N 1
ATOM 1692 C CA . VAL B 1 47 ? 2.688 -17.875 -4.34 1 98.31 47 VAL B CA 1
ATOM 1693 C C . VAL B 1 47 ? 1.553 -17.312 -5.191 1 98.31 47 VAL B C 1
ATOM 1695 O O . VAL B 1 47 ? 1.408 -17.656 -6.363 1 98.31 47 VAL B O 1
ATOM 1698 N N . ALA B 1 48 ? 0.785 -16.406 -4.605 1 98.44 48 ALA B N 1
ATOM 1699 C CA . ALA B 1 48 ? -0.29 -15.766 -5.367 1 98.44 48 ALA B CA 1
ATOM 1700 C C . ALA B 1 48 ? 0.259 -15.047 -6.594 1 98.44 48 ALA B C 1
ATOM 1702 O O . ALA B 1 48 ? -0.35 -15.078 -7.664 1 98.44 48 ALA B O 1
ATOM 1703 N N . ALA B 1 49 ? 1.413 -14.43 -6.449 1 97.69 49 ALA B N 1
ATOM 1704 C CA . ALA B 1 49 ? 2.037 -13.711 -7.559 1 97.69 49 ALA B CA 1
ATOM 1705 C C . ALA B 1 49 ? 2.432 -14.672 -8.68 1 97.69 49 ALA B C 1
ATOM 1707 O O . ALA B 1 49 ? 2.342 -14.328 -9.859 1 97.69 49 ALA B O 1
ATOM 1708 N N . ILE B 1 50 ? 2.881 -15.898 -8.375 1 97.5 50 ILE B N 1
ATOM 1709 C CA . ILE B 1 50 ? 3.18 -16.906 -9.383 1 97.5 50 ILE B CA 1
ATOM 1710 C C . ILE B 1 50 ? 1.919 -17.219 -10.188 1 97.5 50 ILE B C 1
ATOM 1712 O O . ILE B 1 50 ? 1.956 -17.297 -11.414 1 97.5 50 ILE B O 1
ATOM 1716 N N . PHE B 1 51 ? 0.794 -17.297 -9.492 1 98.38 51 PHE B N 1
ATOM 1717 C CA . PHE B 1 51 ? -0.463 -17.688 -10.125 1 98.38 51 PHE B CA 1
ATOM 1718 C C . PHE B 1 51 ? -0.951 -16.609 -11.078 1 98.38 51 PHE B C 1
ATOM 1720 O O . PHE B 1 51 ? -1.768 -16.875 -11.961 1 98.38 51 PHE B O 1
ATOM 1727 N N . TYR B 1 52 ? -0.462 -15.445 -10.852 1 98.06 52 TYR B N 1
ATOM 1728 C CA . TYR B 1 52 ? -0.867 -14.336 -11.711 1 98.06 52 TYR B CA 1
ATOM 1729 C C . TYR B 1 52 ? 0.262 -13.938 -12.656 1 98.06 52 TYR B C 1
ATOM 1731 O O . TYR B 1 52 ? 0.197 -12.891 -13.305 1 98.06 52 TYR B O 1
ATOM 1739 N N . GLY B 1 53 ? 1.376 -14.7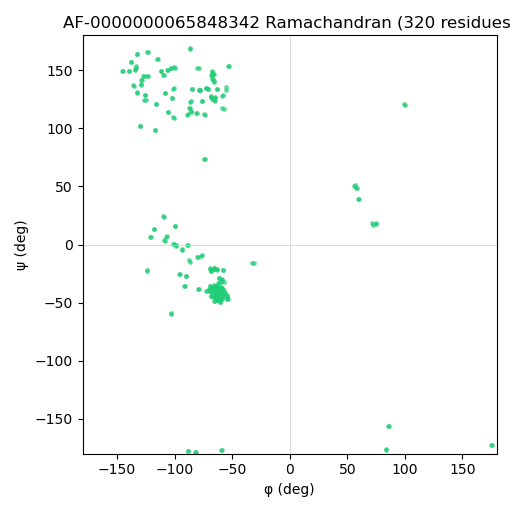5 -12.656 1 96.81 53 GLY B N 1
ATOM 1740 C CA . GLY B 1 53 ? 2.477 -14.531 -13.586 1 96.81 53 GLY B CA 1
ATOM 1741 C C . GLY B 1 53 ? 3.346 -13.352 -13.211 1 96.81 53 GLY B C 1
ATOM 1742 O O . GLY B 1 53 ? 4.043 -12.797 -14.062 1 96.81 53 GLY B O 1
ATOM 1743 N N . GLN B 1 54 ? 3.264 -12.883 -11.945 1 96.19 54 GLN B N 1
ATOM 1744 C CA . GLN B 1 54 ? 3.982 -11.688 -11.516 1 96.19 54 GLN B CA 1
ATOM 1745 C C . GLN B 1 54 ? 5.25 -12.055 -10.75 1 96.19 54 GLN B C 1
ATOM 1747 O O . GLN B 1 54 ? 5.949 -11.172 -10.242 1 96.19 54 GLN B O 1
ATOM 1752 N N . ALA B 1 55 ? 5.5 -13.367 -10.609 1 95.25 55 ALA B N 1
ATOM 1753 C CA . ALA B 1 55 ? 6.73 -13.883 -10.016 1 95.25 55 ALA B CA 1
ATOM 1754 C C . ALA B 1 55 ? 7.238 -15.102 -10.781 1 95.25 55 ALA B C 1
ATOM 1756 O O . ALA B 1 55 ? 6.453 -15.844 -11.375 1 95.25 55 ALA B O 1
ATOM 1757 N N . LYS B 1 56 ? 8.469 -15.289 -10.812 1 94.44 56 LYS B N 1
ATOM 1758 C CA . LYS B 1 56 ? 9.102 -16.438 -11.461 1 94.44 56 LYS B CA 1
ATOM 1759 C C . LYS B 1 56 ? 9.492 -17.5 -10.445 1 94.44 56 LYS B C 1
ATOM 1761 O O . LYS B 1 56 ? 10.398 -17.297 -9.641 1 94.44 56 LYS B O 1
ATOM 1766 N N . PRO B 1 57 ? 8.773 -18.578 -10.492 1 96.31 57 PRO B N 1
ATOM 1767 C CA . PRO B 1 57 ? 9.188 -19.656 -9.602 1 96.31 57 PRO B CA 1
ATOM 1768 C C . PRO B 1 57 ? 10.523 -20.281 -10.008 1 96.31 57 PRO B C 1
ATOM 1770 O O . PRO B 1 57 ? 10.859 -20.312 -11.195 1 96.31 57 PRO B O 1
ATOM 1773 N N . ASP B 1 58 ? 11.281 -20.688 -9.039 1 94.69 58 ASP B N 1
ATOM 1774 C CA . ASP B 1 58 ? 12.477 -21.453 -9.359 1 94.69 58 ASP B CA 1
ATOM 1775 C C . ASP B 1 58 ? 12.172 -22.938 -9.438 1 94.69 58 ASP B C 1
ATOM 1777 O O . ASP B 1 58 ? 11.016 -23.359 -9.32 1 94.69 58 ASP B O 1
ATOM 1781 N N . GLN B 1 59 ? 13.234 -23.719 -9.688 1 95.56 59 GLN B N 1
ATOM 1782 C CA . GLN B 1 59 ? 13.016 -25.141 -9.914 1 95.56 59 GLN B CA 1
ATOM 1783 C C . GLN B 1 59 ? 12.438 -25.812 -8.672 1 95.56 59 GLN B C 1
ATOM 1785 O O . GLN B 1 59 ? 11.586 -26.703 -8.781 1 95.56 59 GLN B O 1
ATOM 1790 N N . ALA B 1 60 ? 12.922 -25.484 -7.508 1 97.19 60 ALA B N 1
ATOM 1791 C CA . ALA B 1 60 ? 12.375 -26.031 -6.27 1 97.19 60 ALA B CA 1
ATOM 1792 C C . ALA B 1 60 ? 10.898 -25.672 -6.109 1 97.19 60 ALA B C 1
ATOM 1794 O O . ALA B 1 60 ? 10.102 -26.5 -5.676 1 97.19 60 ALA B O 1
ATOM 1795 N N . ASP B 1 61 ? 10.5 -24.453 -6.441 1 97.69 61 ASP B N 1
ATOM 1796 C CA . ASP B 1 61 ? 9.102 -24.016 -6.414 1 97.69 61 ASP B CA 1
ATOM 1797 C C . ASP B 1 61 ? 8.242 -24.875 -7.344 1 97.69 61 ASP B C 1
ATOM 1799 O O . ASP B 1 61 ? 7.145 -25.297 -6.969 1 97.69 61 ASP B O 1
ATOM 1803 N N . ILE B 1 62 ? 8.797 -25.125 -8.531 1 97.38 62 ILE B N 1
ATOM 1804 C CA . ILE B 1 62 ? 8.062 -25.859 -9.555 1 97.38 62 ILE B CA 1
ATOM 1805 C C . ILE B 1 62 ? 7.773 -27.281 -9.07 1 97.38 62 ILE B C 1
ATOM 1807 O O . ILE B 1 62 ? 6.656 -27.781 -9.211 1 97.38 62 ILE B O 1
ATOM 1811 N N . VAL B 1 63 ? 8.711 -27.906 -8.5 1 97.81 63 VAL B N 1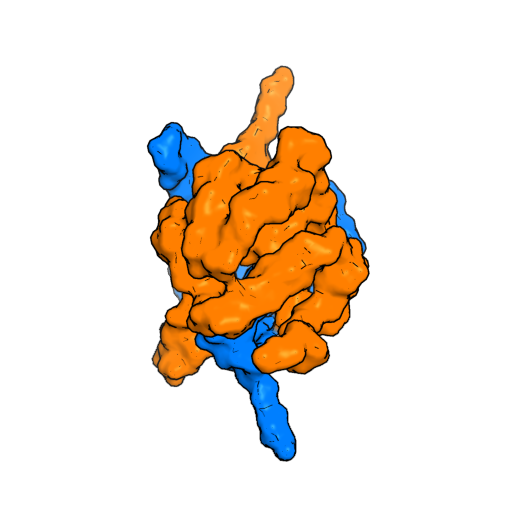
ATOM 1812 C CA . VAL B 1 63 ? 8.562 -29.25 -7.984 1 97.81 63 VAL B CA 1
ATOM 1813 C C . VAL B 1 63 ? 7.504 -29.281 -6.883 1 97.81 63 VAL B C 1
ATOM 1815 O O . VAL B 1 63 ? 6.609 -30.125 -6.895 1 97.81 63 VAL B O 1
ATOM 1818 N N . LYS B 1 64 ? 7.586 -28.359 -5.984 1 98.31 64 LYS B N 1
ATOM 1819 C CA . LYS B 1 64 ? 6.66 -28.312 -4.855 1 98.31 64 LYS B CA 1
ATOM 1820 C C . LYS B 1 64 ? 5.25 -27.969 -5.316 1 98.31 64 LYS B C 1
ATOM 1822 O O . LYS B 1 64 ? 4.266 -28.469 -4.777 1 98.31 64 LYS B O 1
ATOM 1827 N N . LEU B 1 65 ? 5.188 -27.031 -6.258 1 98.06 65 LEU B N 1
ATOM 1828 C CA . LEU B 1 65 ? 3.895 -26.656 -6.816 1 98.06 65 LEU B CA 1
ATOM 1829 C C . LEU B 1 65 ? 3.229 -27.844 -7.5 1 98.06 65 LEU B C 1
ATOM 1831 O O . LEU B 1 65 ? 2.029 -28.078 -7.328 1 98.06 65 LEU B O 1
ATOM 1835 N N . SER B 1 66 ? 3.994 -28.562 -8.312 1 98.06 66 SER B N 1
ATOM 1836 C CA . SER B 1 66 ? 3.506 -29.781 -8.953 1 98.06 66 SER B CA 1
ATOM 1837 C C . SER B 1 66 ? 2.959 -30.766 -7.93 1 98.06 66 SER B C 1
ATOM 1839 O O . SER B 1 66 ? 1.863 -31.297 -8.102 1 98.06 66 SER B O 1
ATOM 1841 N N . ALA B 1 67 ? 3.686 -30.969 -6.906 1 98.12 67 ALA B N 1
ATOM 1842 C CA . ALA B 1 67 ? 3.287 -31.906 -5.859 1 98.12 67 ALA B CA 1
ATOM 1843 C C . ALA B 1 67 ? 2.047 -31.406 -5.121 1 98.12 67 ALA B C 1
ATOM 1845 O O . ALA B 1 67 ? 1.102 -32.156 -4.902 1 98.12 67 ALA B O 1
ATOM 1846 N N . ALA B 1 68 ? 2.02 -30.109 -4.766 1 98.06 68 ALA B N 1
ATOM 1847 C CA . ALA B 1 68 ? 0.939 -29.531 -3.973 1 98.06 68 ALA B CA 1
ATOM 1848 C C . ALA B 1 68 ? -0.39 -29.609 -4.719 1 98.06 68 ALA B C 1
ATOM 1850 O O . ALA B 1 68 ? -1.438 -29.844 -4.113 1 98.06 68 ALA B O 1
ATOM 1851 N N . LEU B 1 69 ? -0.325 -29.438 -6.02 1 98.12 69 LEU B N 1
ATOM 1852 C CA . LEU B 1 69 ? -1.559 -29.312 -6.789 1 98.12 69 LEU B CA 1
ATOM 1853 C C . LEU B 1 69 ? -1.787 -30.562 -7.637 1 98.12 69 LEU B C 1
ATOM 1855 O O . LEU B 1 69 ? -2.73 -30.609 -8.43 1 98.12 69 LEU B O 1
ATOM 1859 N N . ASN B 1 70 ? -0.897 -31.547 -7.48 1 96.88 70 ASN B N 1
ATOM 1860 C CA . ASN B 1 70 ? -0.981 -32.781 -8.25 1 96.88 70 ASN B CA 1
ATOM 1861 C C . ASN B 1 70 ? -1.001 -32.5 -9.75 1 96.88 70 ASN B C 1
ATOM 1863 O O . ASN B 1 70 ? -1.895 -32.969 -10.461 1 96.88 70 ASN B O 1
ATOM 1867 N N . LEU B 1 71 ? -0.064 -31.719 -10.188 1 97.25 71 LEU B N 1
ATOM 1868 C CA . LEU B 1 71 ? 0.093 -31.375 -11.602 1 97.25 71 LEU B CA 1
ATOM 1869 C C . LEU B 1 71 ? 1.283 -32.125 -12.203 1 97.25 71 LEU B C 1
ATOM 1871 O O . LEU B 1 71 ? 2.264 -32.406 -11.508 1 97.25 71 LEU B O 1
ATOM 1875 N N . GLN B 1 72 ? 1.152 -32.375 -13.445 1 95.56 72 GLN B N 1
ATOM 1876 C CA . GLN B 1 72 ? 2.279 -33 -14.125 1 95.56 72 GLN B CA 1
ATOM 1877 C C . GLN B 1 72 ? 3.484 -32.062 -14.18 1 95.56 72 GLN B C 1
ATOM 1879 O O . GLN B 1 72 ? 3.406 -30.984 -14.734 1 95.56 72 GLN B O 1
ATOM 1884 N N . GLN B 1 73 ? 4.523 -32.562 -13.688 1 95.31 73 GLN B N 1
ATOM 1885 C CA . GLN B 1 73 ? 5.742 -31.766 -13.57 1 95.31 73 GLN B CA 1
ATOM 1886 C C . GLN B 1 73 ? 6.203 -31.25 -14.93 1 95.31 73 GLN B C 1
ATOM 1888 O O . GLN B 1 73 ? 6.645 -30.109 -15.047 1 95.31 73 GLN B O 1
ATOM 1893 N N . ARG B 1 74 ? 6.125 -32.094 -15.883 1 95.06 74 ARG B N 1
ATOM 1894 C CA . ARG B 1 74 ? 6.602 -31.766 -17.219 1 95.06 74 ARG B CA 1
ATOM 1895 C C . ARG B 1 74 ? 5.887 -30.547 -17.766 1 95.06 74 ARG B C 1
ATOM 1897 O O . ARG B 1 74 ? 6.492 -29.719 -18.469 1 95.06 74 ARG B O 1
ATOM 1904 N N . TYR B 1 75 ? 4.629 -30.422 -17.5 1 93.88 75 TYR B N 1
ATOM 1905 C CA . TYR B 1 75 ? 3.846 -29.281 -17.969 1 93.88 75 TYR B CA 1
ATOM 1906 C C . TYR B 1 75 ? 4.336 -27.984 -17.344 1 93.88 75 TYR B C 1
ATOM 1908 O O . TYR B 1 75 ? 4.48 -26.969 -18.047 1 93.88 75 TYR B O 1
ATOM 1916 N N . LEU B 1 76 ? 4.602 -27.969 -16.047 1 96.75 76 LEU B N 1
ATOM 1917 C CA . LEU B 1 76 ? 5.105 -26.797 -15.359 1 96.75 76 LEU B CA 1
ATOM 1918 C C . LEU B 1 76 ? 6.52 -26.453 -15.82 1 96.75 76 LEU B C 1
ATOM 1920 O O . LEU B 1 76 ? 6.855 -25.281 -15.984 1 96.75 76 LEU B O 1
ATOM 1924 N N . ASP B 1 77 ? 7.355 -27.469 -16.062 1 95.69 77 ASP B N 1
ATOM 1925 C CA . ASP B 1 77 ? 8.711 -27.266 -16.547 1 95.69 77 ASP B CA 1
ATOM 1926 C C . ASP B 1 77 ? 8.703 -26.547 -17.891 1 95.69 77 ASP B C 1
ATOM 1928 O O . ASP B 1 77 ? 9.547 -25.688 -18.156 1 95.69 77 ASP B O 1
ATOM 1932 N N . GLU B 1 78 ? 7.812 -26.953 -18.703 1 94.56 78 GLU B N 1
ATOM 1933 C CA . GLU B 1 78 ? 7.707 -26.344 -20.031 1 94.56 78 GLU B CA 1
ATOM 1934 C C . GLU B 1 78 ? 7.211 -24.906 -19.938 1 94.56 78 GLU B C 1
ATOM 1936 O O . GLU B 1 78 ? 7.684 -24.031 -20.656 1 94.56 78 GLU B O 1
ATOM 1941 N N . ALA B 1 79 ? 6.266 -24.703 -19.062 1 94.81 79 ALA B N 1
ATOM 1942 C CA . ALA B 1 79 ? 5.648 -23.375 -18.922 1 94.81 79 ALA B CA 1
ATOM 1943 C C . ALA B 1 79 ? 6.602 -22.391 -18.266 1 94.81 79 ALA B C 1
ATOM 1945 O O . ALA B 1 79 ? 6.656 -21.219 -18.641 1 94.81 79 ALA B O 1
ATOM 1946 N N . PHE B 1 80 ? 7.367 -22.891 -17.203 1 95.31 80 PHE B N 1
ATOM 1947 C CA . PHE B 1 80 ? 8.234 -22.016 -16.422 1 95.31 80 PHE B CA 1
ATOM 1948 C C . PHE B 1 80 ? 9.703 -22.312 -16.703 1 95.31 80 PHE B C 1
ATOM 1950 O O . PHE B 1 80 ? 10.562 -22.078 -15.859 1 95.31 80 PHE B O 1
ATOM 1957 N N . GLY B 1 81 ? 9.977 -22.844 -17.812 1 88.75 81 GLY B N 1
ATOM 1958 C CA . GLY B 1 81 ? 11.336 -23.203 -18.172 1 88.75 81 GLY B CA 1
ATOM 1959 C C . GLY B 1 81 ? 12.289 -22.016 -18.156 1 88.75 81 GLY B C 1
ATOM 1960 O O . GLY B 1 81 ? 11.922 -20.922 -17.75 1 88.75 81 GLY B O 1
ATOM 1961 N N . PRO B 1 82 ? 13.578 -22.172 -18.531 1 86.56 82 PRO B N 1
ATOM 1962 C CA . PRO B 1 82 ? 14.633 -21.156 -18.469 1 86.56 82 PRO B CA 1
ATOM 1963 C C . PRO B 1 82 ? 14.281 -19.906 -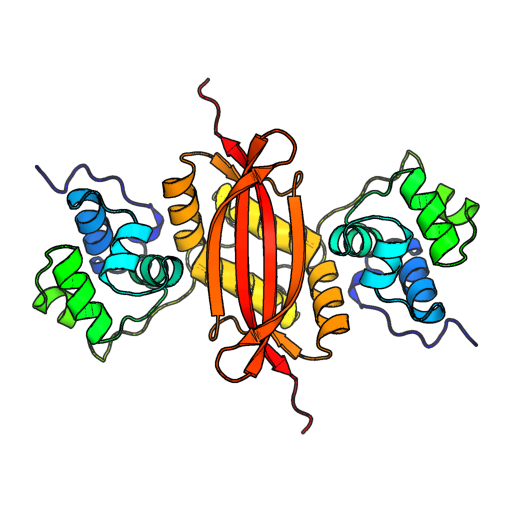19.281 1 86.56 82 PRO B C 1
ATOM 1965 O O . PRO B 1 82 ? 14.758 -18.812 -18.969 1 86.56 82 PRO B O 1
ATOM 1968 N N . ASP B 1 83 ? 13.367 -20.062 -20.25 1 87.81 83 ASP B N 1
ATOM 1969 C CA . ASP B 1 83 ? 13.047 -18.938 -21.141 1 87.81 83 ASP B CA 1
ATOM 1970 C C . ASP B 1 83 ? 11.852 -18.156 -20.625 1 87.81 83 ASP B C 1
ATOM 1972 O O . ASP B 1 83 ? 11.461 -17.141 -21.219 1 87.81 83 ASP B O 1
ATOM 1976 N N . PHE B 1 84 ? 11.336 -18.672 -19.594 1 89.12 84 PHE B N 1
ATOM 1977 C CA . PHE B 1 84 ? 10.211 -17.938 -19.031 1 89.12 84 PHE B CA 1
ATOM 1978 C C . PHE B 1 84 ? 10.664 -16.609 -18.438 1 89.12 84 PHE B C 1
ATOM 1980 O O . PHE B 1 84 ? 11.617 -16.562 -17.656 1 89.12 84 PHE B O 1
ATOM 1987 N N . PHE B 1 85 ? 10.016 -15.523 -18.875 1 89.12 85 PHE B N 1
ATOM 1988 C CA . PHE B 1 85 ? 10.195 -14.203 -18.297 1 89.12 85 PHE B CA 1
ATOM 1989 C C . PHE B 1 85 ? 8.852 -13.609 -17.891 1 89.12 85 PHE B C 1
ATOM 1991 O O . PHE B 1 85 ? 7.918 -13.57 -18.688 1 89.12 85 PHE B O 1
ATOM 1998 N N . PRO B 1 86 ? 8.789 -13.242 -16.625 1 89.75 86 PRO B N 1
ATOM 1999 C CA . PRO B 1 86 ? 7.516 -12.664 -16.203 1 89.75 86 PRO B CA 1
ATOM 2000 C C . PRO B 1 86 ? 7.242 -11.297 -16.828 1 89.75 86 PRO B C 1
ATOM 2002 O O . PRO B 1 86 ? 8.148 -10.469 -16.938 1 89.75 86 PRO B O 1
ATOM 2005 N N . HIS B 1 87 ? 6.098 -11.148 -17.438 1 90.56 87 HIS B N 1
ATOM 2006 C CA . HIS B 1 87 ? 5.578 -9.836 -17.781 1 90.56 87 HIS B CA 1
ATOM 2007 C C . HIS B 1 87 ? 4.758 -9.242 -16.656 1 90.56 87 HIS B C 1
ATOM 2009 O O . HIS B 1 87 ? 3.668 -9.727 -16.344 1 90.56 87 HIS B O 1
ATOM 2015 N N . ARG B 1 88 ? 5.305 -8.188 -16.078 1 93.44 88 ARG B N 1
ATOM 2016 C CA . ARG B 1 88 ? 4.711 -7.691 -14.844 1 93.44 88 ARG B CA 1
ATOM 2017 C C . ARG B 1 88 ? 3.824 -6.48 -15.117 1 93.44 88 ARG B C 1
ATOM 2019 O O . ARG B 1 88 ? 4.105 -5.688 -16.016 1 93.44 88 ARG B O 1
ATOM 2026 N N . GLY B 1 89 ? 2.893 -6.41 -14.203 1 94.56 89 GLY B N 1
ATOM 2027 C CA . GLY B 1 89 ? 1.866 -5.391 -14.352 1 94.56 89 GLY B CA 1
ATOM 2028 C C . GLY B 1 89 ? 0.574 -5.926 -14.938 1 94.56 89 GLY B C 1
ATOM 2029 O O . GLY B 1 89 ? 0.577 -6.523 -16.016 1 94.56 89 GLY B O 1
ATOM 2030 N N . LEU B 1 90 ? -0.49 -5.805 -14.25 1 95.5 90 LEU B N 1
ATOM 2031 C CA . LEU B 1 90 ? -1.774 -6.367 -14.648 1 95.5 90 LEU B CA 1
ATOM 2032 C C . LEU B 1 90 ? -2.857 -5.293 -14.664 1 95.5 90 LEU B C 1
ATOM 2034 O O . LEU B 1 90 ? -3.035 -4.57 -13.68 1 95.5 90 LEU B O 1
ATOM 2038 N N . GLY B 1 91 ? -3.551 -5.262 -15.836 1 93.5 91 GLY B N 1
ATOM 2039 C CA . GLY B 1 91 ? -4.742 -4.434 -15.891 1 93.5 91 GLY B CA 1
ATOM 2040 C C . GLY B 1 91 ? -4.445 -2.975 -16.188 1 93.5 91 GLY B C 1
ATOM 2041 O O . GLY B 1 91 ? -3.297 -2.615 -16.469 1 93.5 91 GLY B O 1
ATOM 2042 N N . GLU B 1 92 ? -5.473 -2.205 -16.172 1 93.62 92 GLU B N 1
ATOM 2043 C CA . GLU B 1 92 ? -5.383 -0.777 -16.469 1 93.62 92 GLU B CA 1
ATOM 2044 C C . GLU B 1 92 ? -5.445 0.052 -15.188 1 93.62 92 GLU B C 1
ATOM 2046 O O . GLU B 1 92 ? -6.074 -0.355 -14.203 1 93.62 92 GLU B O 1
ATOM 2051 N N . PHE B 1 93 ? -4.793 1.224 -15.305 1 92.5 93 PHE B N 1
ATOM 2052 C CA . PHE B 1 93 ? -4.82 2.174 -14.203 1 92.5 93 PHE B CA 1
ATOM 2053 C C . PHE B 1 93 ? -5.227 3.561 -14.688 1 92.5 93 PHE B C 1
ATOM 2055 O O . PHE B 1 93 ? -4.773 4.008 -15.742 1 92.5 93 PHE B O 1
ATOM 2062 N N . PRO B 1 94 ? -6.098 4.301 -13.961 1 94.38 94 PRO B N 1
ATOM 2063 C CA . PRO B 1 94 ? -6.602 3.854 -12.656 1 94.38 94 PRO B CA 1
ATOM 2064 C C . PRO B 1 94 ? -7.488 2.613 -12.766 1 94.38 94 PRO B C 1
ATOM 2066 O O . PRO B 1 94 ? -8.18 2.43 -13.766 1 94.38 94 PRO B O 1
ATOM 2069 N N . PRO B 1 95 ? -7.406 1.727 -11.656 1 95.69 95 PRO B N 1
ATOM 2070 C CA . PRO B 1 95 ? -8.203 0.499 -11.727 1 95.69 95 PRO B CA 1
ATOM 2071 C C . PRO B 1 95 ? -9.703 0.765 -11.68 1 95.69 95 PRO B C 1
ATOM 2073 O O . PRO B 1 95 ? -10.148 1.716 -11.031 1 95.69 95 PRO B O 1
ATOM 2076 N N . GLN B 1 96 ? -10.484 -0.083 -12.352 1 94.44 96 GLN B N 1
ATOM 2077 C CA . GLN B 1 96 ? -11.938 -0.03 -12.258 1 94.44 96 GLN B CA 1
ATOM 2078 C C . GLN B 1 96 ? -12.461 -1.012 -11.211 1 94.44 96 GLN B C 1
ATOM 2080 O O . GLN B 1 96 ? -13.578 -0.865 -10.719 1 94.44 96 GLN B O 1
ATOM 2085 N N . ASP B 1 97 ? -11.672 -2.041 -10.977 1 95.19 97 ASP B N 1
ATOM 2086 C CA . ASP B 1 97 ? -12.023 -2.977 -9.914 1 95.19 97 ASP B CA 1
ATOM 2087 C C . ASP B 1 97 ? -12.125 -2.264 -8.57 1 95.19 97 ASP B C 1
ATOM 2089 O O . ASP B 1 97 ? -11.188 -1.591 -8.141 1 95.19 97 ASP B O 1
ATOM 2093 N N . PRO B 1 98 ? -13.203 -2.398 -7.809 1 95.12 98 PRO B N 1
ATOM 2094 C CA . PRO B 1 98 ? -13.414 -1.606 -6.598 1 95.12 98 PRO B CA 1
ATOM 2095 C C . PRO B 1 98 ? -12.359 -1.885 -5.523 1 95.12 98 PRO B C 1
ATOM 2097 O O . PRO B 1 98 ? -11.977 -0.978 -4.781 1 95.12 98 PRO B O 1
ATOM 2100 N N . VAL B 1 99 ? -11.898 -3.15 -5.379 1 96.38 99 VAL B N 1
ATOM 2101 C CA . VAL B 1 99 ? -10.891 -3.473 -4.379 1 96.38 99 VAL B CA 1
ATOM 2102 C C . VAL B 1 99 ? -9.578 -2.771 -4.73 1 96.38 99 VAL B C 1
ATOM 2104 O O . VAL B 1 99 ? -8.984 -2.094 -3.885 1 96.38 99 VAL B O 1
ATOM 2107 N N . LEU B 1 100 ? -9.164 -2.896 -5.953 1 96.94 100 LEU B N 1
ATOM 2108 C CA . LEU B 1 100 ? -7.918 -2.279 -6.402 1 96.94 100 LEU B CA 1
ATOM 2109 C C . LEU B 1 100 ? -8.031 -0.759 -6.402 1 96.94 100 LEU B C 1
ATOM 2111 O O . LEU B 1 100 ? -7.066 -0.059 -6.086 1 96.94 100 LEU B O 1
ATOM 2115 N N . TYR B 1 101 ? -9.227 -0.243 -6.789 1 96.75 101 TYR B N 1
ATOM 2116 C CA . TYR B 1 101 ? -9.438 1.2 -6.82 1 96.75 101 TYR B CA 1
ATOM 2117 C C . TYR B 1 101 ? -9.227 1.814 -5.441 1 96.75 101 TYR B C 1
ATOM 2119 O O . TYR B 1 101 ? -8.633 2.889 -5.316 1 96.75 101 TYR B O 1
ATOM 2127 N N . ARG B 1 102 ? -9.711 1.175 -4.402 1 96.31 102 ARG B N 1
ATOM 2128 C CA . ARG B 1 102 ? -9.586 1.714 -3.053 1 96.31 102 ARG B CA 1
ATOM 2129 C C . ARG B 1 102 ? -8.133 1.682 -2.586 1 96.31 102 ARG B C 1
ATOM 2131 O O . ARG B 1 102 ? -7.691 2.561 -1.842 1 96.31 102 ARG B O 1
ATOM 2138 N N . LEU B 1 103 ? -7.391 0.612 -3.012 1 96.06 103 LEU B N 1
ATOM 2139 C CA . LEU B 1 103 ? -5.969 0.559 -2.699 1 96.06 103 LEU B CA 1
ATOM 2140 C C . LEU B 1 103 ? -5.207 1.657 -3.436 1 96.06 103 LEU B C 1
ATOM 2142 O O . LEU B 1 103 ? -4.312 2.285 -2.867 1 96.06 103 LEU B O 1
ATOM 2146 N N . TYR B 1 104 ? -5.574 1.887 -4.664 1 96.38 104 TYR B N 1
ATOM 2147 C CA . TYR B 1 104 ? -5.031 2.977 -5.469 1 96.38 104 TYR B CA 1
ATOM 2148 C C . TYR B 1 104 ? -5.324 4.328 -4.824 1 96.38 104 TYR B C 1
ATOM 2150 O O . TYR B 1 104 ? -4.457 5.203 -4.777 1 96.38 104 TYR B O 1
ATOM 2158 N N . GLU B 1 105 ? -6.531 4.488 -4.328 1 95.25 105 GLU B N 1
ATOM 2159 C CA . GLU B 1 105 ? -6.961 5.719 -3.672 1 95.25 105 GLU B CA 1
ATOM 2160 C C . GLU B 1 105 ? -6.105 6.016 -2.445 1 95.25 105 GLU B C 1
ATOM 2162 O O . GLU B 1 105 ? -5.82 7.18 -2.15 1 95.25 105 GLU B O 1
ATOM 2167 N N . VAL B 1 106 ? -5.719 4.977 -1.7 1 96.06 106 VAL B N 1
ATOM 2168 C CA . VAL B 1 106 ? -4.848 5.168 -0.544 1 96.06 106 VAL B CA 1
ATOM 2169 C C . VAL B 1 106 ? -3.562 5.871 -0.976 1 96.06 106 VAL B C 1
ATOM 2171 O O . VAL B 1 106 ? -3.092 6.789 -0.3 1 96.06 106 VAL B O 1
ATOM 2174 N N . LEU B 1 107 ? -3.018 5.469 -2.096 1 95.69 107 LEU B N 1
ATOM 2175 C CA . LEU B 1 107 ? -1.786 6.074 -2.59 1 95.69 107 LEU B CA 1
ATOM 2176 C C . LEU B 1 107 ? -2.031 7.504 -3.055 1 95.69 107 LEU B C 1
ATOM 2178 O O . LEU B 1 107 ? -1.22 8.398 -2.793 1 95.69 107 LEU B O 1
ATOM 2182 N N . VAL B 1 108 ? -3.197 7.707 -3.695 1 96 108 VAL B N 1
ATOM 2183 C CA . VAL B 1 108 ? -3.537 9.016 -4.238 1 96 108 VAL B CA 1
ATOM 2184 C C . VAL B 1 108 ? -3.695 10.023 -3.102 1 96 108 VAL B C 1
ATOM 2186 O O . VAL B 1 108 ? -3.227 11.164 -3.201 1 96 108 VAL B O 1
ATOM 2189 N N . VAL B 1 109 ? -4.242 9.602 -2.018 1 96 109 VAL B N 1
ATOM 2190 C CA . VAL B 1 109 ? -4.605 10.508 -0.936 1 96 109 VAL B CA 1
ATOM 2191 C C . VAL B 1 109 ? -3.449 10.625 0.053 1 96 109 VAL B C 1
ATOM 2193 O O . VAL B 1 109 ? -3.145 11.719 0.536 1 96 109 VAL B O 1
ATOM 2196 N N . TYR B 1 110 ? -2.717 9.523 0.285 1 96.56 110 TYR B N 1
ATOM 2197 C CA . TYR B 1 110 ? -1.809 9.508 1.426 1 96.56 110 TYR B CA 1
ATOM 2198 C C . TYR B 1 110 ? -0.372 9.266 0.976 1 96.56 110 TYR B C 1
ATOM 2200 O O . TYR B 1 110 ? 0.531 9.141 1.805 1 96.56 110 TYR B O 1
ATOM 2208 N N . GLY B 1 111 ? -0.164 9.242 -0.325 1 96.75 111 GLY B N 1
ATOM 2209 C CA . GLY B 1 111 ? 1.168 8.977 -0.845 1 96.75 111 GLY B CA 1
ATOM 2210 C C . GLY B 1 111 ? 2.193 10.008 -0.405 1 96.75 111 GLY B C 1
ATOM 2211 O O . GLY B 1 111 ? 3.297 9.648 0.016 1 96.75 111 GLY B O 1
ATOM 2212 N N . TYR B 1 112 ? 1.884 11.297 -0.49 1 97.62 112 TYR B N 1
ATOM 2213 C CA . TYR B 1 112 ? 2.838 12.344 -0.155 1 97.62 112 TYR B CA 1
ATOM 2214 C C . TYR B 1 112 ? 3.137 12.352 1.34 1 97.62 112 TYR B C 1
ATOM 2216 O O . TYR B 1 112 ? 4.297 12.422 1.746 1 97.62 112 TYR B O 1
ATOM 2224 N N . PRO B 1 113 ? 2.059 12.234 2.234 1 97.75 113 PRO B N 1
ATOM 2225 C CA . PRO B 1 113 ? 2.381 12.055 3.652 1 97.75 113 PRO B CA 1
ATOM 2226 C C . PRO B 1 113 ? 3.316 10.875 3.896 1 97.75 113 PRO B C 1
ATOM 2228 O O . PRO B 1 113 ? 4.285 10.992 4.652 1 97.75 113 PRO B O 1
ATOM 2231 N N . LEU B 1 114 ? 3.053 9.797 3.256 1 98 114 LEU B N 1
ATOM 2232 C CA . LEU B 1 114 ? 3.869 8.594 3.42 1 98 114 LEU B CA 1
ATOM 2233 C C . LEU B 1 114 ? 5.301 8.844 2.951 1 98 114 LEU B C 1
ATOM 2235 O O . LEU B 1 114 ? 6.254 8.508 3.654 1 98 114 LEU B O 1
ATOM 2239 N N . LYS B 1 115 ? 5.43 9.43 1.777 1 97.75 115 LYS B N 1
ATOM 2240 C CA . LYS B 1 115 ? 6.746 9.766 1.246 1 97.75 115 LYS B CA 1
ATOM 2241 C C . LYS B 1 115 ? 7.543 10.602 2.24 1 97.75 115 LYS B C 1
ATOM 2243 O O . LYS B 1 115 ? 8.734 10.352 2.463 1 97.75 115 LYS B O 1
ATOM 2248 N N . HIS B 1 116 ? 6.879 11.609 2.785 1 98.12 116 HIS B N 1
ATOM 2249 C CA . HIS B 1 116 ? 7.547 12.508 3.727 1 98.12 116 HIS B CA 1
ATOM 2250 C C . HIS B 1 116 ? 7.992 11.758 4.977 1 98.12 116 HIS B C 1
ATOM 2252 O O . HIS B 1 116 ? 9.117 11.945 5.449 1 98.12 116 HIS B O 1
ATOM 2258 N N . MET B 1 117 ? 7.152 10.883 5.492 1 98.19 117 MET B N 1
ATOM 2259 C CA . MET B 1 117 ? 7.504 10.102 6.672 1 98.19 117 MET B CA 1
ATOM 2260 C C . MET B 1 117 ? 8.68 9.172 6.375 1 98.19 117 MET B C 1
ATOM 2262 O O . MET B 1 117 ? 9.57 9 7.211 1 98.19 117 MET B O 1
ATOM 2266 N N . ILE B 1 118 ? 8.664 8.555 5.207 1 98.06 118 ILE B N 1
ATOM 2267 C CA . ILE B 1 118 ? 9.789 7.715 4.812 1 98.06 118 ILE B CA 1
ATOM 2268 C C . ILE B 1 118 ? 11.07 8.547 4.785 1 98.06 118 ILE B C 1
ATOM 2270 O O . ILE B 1 118 ? 12.109 8.117 5.285 1 98.06 118 ILE B O 1
ATOM 2274 N N . HIS B 1 119 ? 11.023 9.742 4.238 1 97.12 119 HIS B N 1
ATOM 2275 C CA . HIS B 1 119 ? 12.188 10.617 4.176 1 97.12 119 HIS B CA 1
ATOM 2276 C C . HIS B 1 119 ? 12.688 10.969 5.57 1 97.12 119 HIS B C 1
ATOM 2278 O O . HIS B 1 119 ? 13.891 11 5.812 1 97.12 119 HIS B O 1
ATOM 2284 N N . GLU B 1 120 ? 11.789 11.281 6.508 1 97.69 120 GLU B N 1
ATOM 2285 C CA . GLU B 1 120 ? 12.188 11.633 7.871 1 97.69 120 GLU B CA 1
ATOM 2286 C C . GLU B 1 120 ? 12.898 10.461 8.547 1 97.69 120 GLU B C 1
ATOM 2288 O O . GLU B 1 120 ? 13.844 10.664 9.312 1 97.69 120 GLU B O 1
ATOM 2293 N N . LYS B 1 121 ? 12.484 9.234 8.211 1 97.88 121 LYS B N 1
ATOM 2294 C CA . LYS B 1 121 ? 12.992 8.062 8.922 1 97.88 121 LYS B CA 1
ATOM 2295 C C . LYS B 1 121 ? 14.242 7.512 8.258 1 97.88 121 LYS B C 1
ATOM 2297 O O . LYS B 1 121 ? 15.094 6.91 8.914 1 97.88 121 LYS B O 1
ATOM 2302 N N . PHE B 1 122 ? 14.398 7.727 6.938 1 97.31 122 PHE B N 1
ATOM 2303 C CA . PHE B 1 122 ? 15.438 7.012 6.207 1 97.31 122 PHE B CA 1
ATOM 2304 C C . PHE B 1 122 ? 16.359 7.984 5.496 1 97.31 122 PHE B C 1
ATOM 2306 O O . PHE B 1 122 ? 17.5 7.629 5.141 1 97.31 122 PHE B O 1
ATOM 2313 N N . GLY B 1 123 ? 15.891 9.203 5.254 1 95.88 123 GLY B N 1
ATOM 2314 C CA . GLY B 1 123 ? 16.625 10.109 4.375 1 95.88 123 GLY B CA 1
ATOM 2315 C C . GLY B 1 123 ? 16.297 9.898 2.908 1 95.88 123 GLY B C 1
ATOM 2316 O O . GLY B 1 123 ? 15.188 9.492 2.564 1 95.88 123 GLY B O 1
ATOM 2317 N N . ASP B 1 124 ? 17.141 10.258 2.072 1 95.25 124 ASP B N 1
ATOM 2318 C CA . ASP B 1 124 ? 16.922 10.281 0.628 1 95.25 124 ASP B CA 1
ATOM 2319 C C . ASP B 1 124 ? 17.125 8.898 0.023 1 95.25 124 ASP B C 1
ATOM 2321 O O . ASP B 1 124 ? 18.219 8.32 0.119 1 95.25 124 ASP B O 1
ATOM 2325 N N . GLY B 1 125 ? 16.078 8.32 -0.476 1 96.31 125 GLY B N 1
ATOM 2326 C CA . GLY B 1 125 ? 16.109 6.996 -1.073 1 96.31 125 GLY B CA 1
ATOM 2327 C C . GLY B 1 125 ? 14.734 6.496 -1.481 1 96.31 125 GLY B C 1
ATOM 2328 O O . GLY B 1 125 ? 13.789 7.277 -1.577 1 96.31 125 GLY B O 1
ATOM 2329 N N . ILE B 1 126 ? 14.664 5.242 -1.885 1 96 126 ILE B N 1
ATOM 2330 C CA . ILE B 1 126 ? 13.414 4.641 -2.336 1 96 126 ILE B CA 1
ATOM 2331 C C . ILE B 1 126 ? 13.234 3.27 -1.686 1 96 126 ILE B C 1
ATOM 2333 O O . ILE B 1 126 ? 14.203 2.684 -1.188 1 96 126 ILE B O 1
ATOM 2337 N N . MET B 1 127 ? 11.984 2.895 -1.562 1 95.56 127 MET B N 1
ATOM 2338 C CA . MET B 1 127 ? 11.68 1.525 -1.152 1 95.56 127 MET B CA 1
ATOM 2339 C C . MET B 1 127 ? 11.68 0.587 -2.354 1 95.56 127 MET B C 1
ATOM 2341 O O . MET B 1 127 ? 11.078 0.895 -3.385 1 95.56 127 MET B O 1
ATOM 2345 N N . SER B 1 128 ? 12.328 -0.537 -2.205 1 92.44 128 SER B N 1
ATOM 2346 C CA . SER B 1 128 ? 12.391 -1.523 -3.277 1 92.44 128 SER B CA 1
ATOM 2347 C C . SER B 1 128 ? 11.039 -2.209 -3.479 1 92.44 128 SER B C 1
ATOM 2349 O O . SER B 1 128 ? 10.414 -2.641 -2.512 1 92.44 128 SER B O 1
ATOM 2351 N N . ALA B 1 129 ? 10.617 -2.326 -4.719 1 87.25 129 ALA B N 1
ATOM 2352 C CA . ALA B 1 129 ? 9.438 -3.113 -5.059 1 87.25 129 ALA B CA 1
ATOM 2353 C C . ALA B 1 129 ? 9.828 -4.504 -5.559 1 87.25 129 ALA B C 1
ATOM 2355 O O . ALA B 1 129 ? 8.961 -5.324 -5.863 1 87.25 129 ALA B O 1
ATOM 2356 N N . ILE B 1 130 ? 11.109 -4.785 -5.629 1 85.56 130 ILE B N 1
ATOM 2357 C CA . ILE B 1 130 ? 11.617 -6.082 -6.066 1 85.56 130 ILE B CA 1
ATOM 2358 C C . ILE B 1 130 ? 12.078 -6.891 -4.859 1 85.56 130 ILE B C 1
ATOM 2360 O O . ILE B 1 130 ? 11.617 -8.016 -4.637 1 85.56 130 ILE B O 1
ATOM 2364 N N . ASP B 1 131 ? 13.055 -6.289 -4.133 1 90.81 131 ASP B N 1
ATOM 2365 C CA . ASP B 1 131 ? 13.32 -6.875 -2.826 1 90.81 131 ASP B CA 1
ATOM 2366 C C . ASP B 1 131 ? 12.219 -6.531 -1.83 1 90.81 131 ASP B C 1
ATOM 2368 O O . ASP B 1 131 ? 12.383 -5.648 -0.988 1 90.81 131 ASP B O 1
ATOM 2372 N N . PHE B 1 132 ? 11.078 -7.176 -2 1 92.19 132 PHE B N 1
ATOM 2373 C CA . PHE B 1 132 ? 9.805 -6.832 -1.374 1 92.19 132 PHE B CA 1
ATOM 2374 C C . PHE B 1 132 ? 9.102 -8.078 -0.852 1 92.19 132 PHE B C 1
ATOM 2376 O O . PHE B 1 132 ? 9.141 -9.133 -1.493 1 92.19 132 PHE B O 1
ATOM 2383 N N . GLU B 1 133 ? 8.555 -7.984 0.336 1 92.88 133 GLU B N 1
ATOM 2384 C CA . GLU B 1 133 ? 7.645 -8.977 0.909 1 92.88 133 GLU B CA 1
ATOM 2385 C C . GLU B 1 133 ? 6.348 -8.32 1.381 1 92.88 133 GLU B C 1
ATOM 2387 O O . GLU B 1 133 ? 6.355 -7.188 1.858 1 92.88 133 GLU B O 1
ATOM 2392 N N . GLY B 1 134 ? 5.246 -9.031 1.243 1 95.25 134 GLY B N 1
ATOM 2393 C CA . GLY B 1 134 ? 3.955 -8.516 1.679 1 95.25 134 GLY B CA 1
ATOM 2394 C C . GLY B 1 134 ? 3.109 -9.562 2.387 1 95.25 134 GLY B C 1
ATOM 2395 O O . GLY B 1 134 ? 3.336 -10.766 2.23 1 95.25 134 GLY B O 1
ATOM 2396 N N . HIS B 1 135 ? 2.25 -9.062 3.143 1 96.88 135 HIS B N 1
ATOM 2397 C CA . HIS B 1 135 ? 1.321 -9.914 3.877 1 96.88 135 HIS B CA 1
ATOM 2398 C C . HIS B 1 135 ? -0.046 -9.258 4.012 1 96.88 135 HIS B C 1
ATOM 2400 O O . HIS B 1 135 ? -0.143 -8.031 4.07 1 96.88 135 HIS B O 1
ATOM 2406 N N . VAL B 1 136 ? -1.075 -10.086 4.055 1 98.19 136 VAL B N 1
ATOM 2407 C CA . VAL B 1 136 ? -2.428 -9.609 4.32 1 98.19 136 VAL B CA 1
ATOM 2408 C C . VAL B 1 136 ? -3.088 -10.492 5.379 1 98.19 136 VAL B C 1
ATOM 2410 O O . VAL B 1 136 ? -2.957 -11.719 5.344 1 98.19 136 VAL B O 1
ATOM 2413 N N . GLU B 1 137 ? -3.639 -9.898 6.344 1 97.69 137 GLU B N 1
ATOM 2414 C CA . GLU B 1 137 ? -4.277 -10.617 7.441 1 97.69 137 GLU B CA 1
ATOM 2415 C C . GLU B 1 137 ? -5.637 -10.008 7.781 1 97.69 137 GLU B C 1
ATOM 2417 O O . GLU B 1 137 ? -5.879 -8.828 7.516 1 97.69 137 GLU B O 1
ATOM 2422 N N . LYS B 1 138 ? -6.516 -10.867 8.289 1 97.94 138 LYS B N 1
ATOM 2423 C CA . LYS B 1 138 ? -7.762 -10.438 8.914 1 97.94 138 LYS B CA 1
ATOM 2424 C C . LYS B 1 138 ? -7.555 -10.141 10.398 1 97.94 138 LYS B C 1
ATOM 2426 O O . LYS B 1 138 ? -7.102 -11.008 11.148 1 97.94 138 LYS B O 1
ATOM 2431 N N . VAL B 1 139 ? -7.777 -8.898 10.789 1 98 139 VAL B N 1
ATOM 2432 C CA . VAL B 1 139 ? -7.645 -8.531 12.195 1 98 139 VAL B CA 1
ATOM 2433 C C . VAL B 1 139 ? -8.945 -7.91 12.695 1 98 139 VAL B C 1
ATOM 2435 O O . VAL B 1 139 ? -9.844 -7.609 11.898 1 98 139 VAL B O 1
ATOM 2438 N N . LYS B 1 140 ? -9.086 -7.801 14.055 1 98.19 140 LYS B N 1
ATOM 2439 C CA . LYS B 1 140 ? -10.266 -7.18 14.648 1 98.19 140 LYS B CA 1
ATOM 2440 C C . LYS B 1 140 ? -9.977 -5.746 15.078 1 98.19 140 LYS B C 1
ATOM 2442 O O . LYS B 1 140 ? -8.922 -5.461 15.641 1 98.19 140 LYS B O 1
ATOM 2447 N N . GLY B 1 141 ? -10.867 -4.891 14.758 1 96.19 141 GLY B N 1
ATOM 2448 C CA . GLY B 1 141 ? -10.758 -3.512 15.211 1 96.19 141 GLY B CA 1
ATOM 2449 C C . GLY B 1 141 ? -11.266 -3.309 16.625 1 96.19 141 GLY B C 1
ATOM 2450 O O . GLY B 1 141 ? -11.609 -4.273 17.312 1 96.19 141 GLY B O 1
ATOM 2451 N N . SER B 1 142 ? -11.203 -2.057 17.031 1 94.19 142 SER B N 1
ATOM 2452 C CA . SER B 1 142 ? -11.586 -1.697 18.391 1 94.19 142 SER B CA 1
ATOM 2453 C C . SER B 1 142 ? -13.047 -2.027 18.672 1 94.19 142 SER B C 1
ATOM 2455 O O . SER B 1 142 ? -13.422 -2.316 19.812 1 94.19 142 SER B O 1
ATOM 2457 N N . SER B 1 143 ? -13.938 -2.029 17.672 1 95.44 143 SER B N 1
ATOM 2458 C CA . SER B 1 143 ? -15.352 -2.373 17.812 1 95.44 143 SER B CA 1
ATOM 2459 C C . SER B 1 143 ? -15.617 -3.807 17.359 1 95.44 143 SER B C 1
ATOM 2461 O O . SER B 1 143 ? -16.734 -4.137 16.969 1 95.44 143 SER B O 1
ATOM 2463 N N . ASN B 1 144 ? -14.602 -4.625 17.234 1 96.62 144 ASN B N 1
ATOM 2464 C CA . ASN B 1 144 ? -14.664 -6.035 16.875 1 96.62 144 ASN B CA 1
ATOM 2465 C C . ASN B 1 144 ? -15.039 -6.219 15.406 1 96.62 144 ASN B C 1
ATOM 2467 O O . ASN B 1 144 ? -15.547 -7.273 15.016 1 96.62 144 ASN B O 1
ATOM 2471 N N . GLU B 1 145 ? -14.883 -5.16 14.617 1 96.5 145 GLU B N 1
ATOM 2472 C CA . GLU B 1 145 ? -15.133 -5.273 13.18 1 96.5 145 GLU B CA 1
ATOM 2473 C C . GLU B 1 145 ? -13.938 -5.898 12.461 1 96.5 145 GLU B C 1
ATOM 2475 O O . GLU B 1 145 ? -12.805 -5.797 12.93 1 96.5 145 GLU B O 1
ATOM 2480 N N . ASP B 1 146 ? -14.227 -6.531 11.391 1 97.81 146 ASP B N 1
ATOM 2481 C CA . ASP B 1 146 ? -13.156 -7.109 10.586 1 97.81 146 ASP B CA 1
ATOM 2482 C C . ASP B 1 146 ? -12.375 -6.023 9.852 1 97.81 146 ASP B C 1
ATOM 2484 O O . ASP B 1 146 ? -12.969 -5.102 9.289 1 97.81 146 ASP B O 1
ATOM 2488 N N . ARG B 1 147 ? -11.078 -6.125 9.898 1 98.56 147 ARG B N 1
ATOM 2489 C CA . ARG B 1 147 ? -10.219 -5.18 9.195 1 98.56 147 ARG B CA 1
ATOM 2490 C C . ARG B 1 147 ? -9.195 -5.906 8.328 1 98.56 147 ARG B C 1
ATOM 2492 O O . ARG B 1 147 ? -8.695 -6.965 8.711 1 98.56 147 ARG B O 1
ATOM 2499 N N . VAL B 1 148 ? -8.93 -5.359 7.16 1 98.56 148 VAL B N 1
ATOM 2500 C CA . VAL B 1 148 ? -7.852 -5.82 6.289 1 98.56 148 VAL B CA 1
ATOM 2501 C C . VAL B 1 148 ? -6.543 -5.145 6.684 1 98.56 148 VAL B C 1
ATOM 2503 O O . VAL B 1 148 ? -6.422 -3.918 6.613 1 98.56 148 VAL B O 1
ATOM 2506 N N . LYS B 1 149 ? -5.621 -5.887 7.148 1 98.44 149 LYS B N 1
ATOM 2507 C CA . LYS B 1 149 ? -4.289 -5.375 7.453 1 98.44 149 LYS B CA 1
ATOM 2508 C C . LYS B 1 149 ? -3.273 -5.836 6.41 1 98.44 149 LYS B C 1
ATOM 2510 O O . LYS B 1 149 ? -2.998 -7.031 6.289 1 98.44 149 LYS B O 1
ATOM 2515 N N . ILE B 1 150 ? -2.754 -4.93 5.672 1 98.31 150 ILE B N 1
ATOM 2516 C CA . ILE B 1 150 ? -1.761 -5.188 4.633 1 98.31 150 ILE B CA 1
ATOM 2517 C C . ILE B 1 150 ? -0.397 -4.672 5.086 1 98.31 150 ILE B C 1
ATOM 2519 O O . ILE B 1 150 ? -0.281 -3.539 5.559 1 98.31 150 ILE B O 1
ATOM 2523 N N . THR B 1 151 ? 0.608 -5.488 4.984 1 98.19 151 THR B N 1
ATOM 2524 C CA . THR B 1 151 ? 1.973 -5.082 5.301 1 98.19 151 THR B CA 1
ATOM 2525 C C . THR B 1 151 ? 2.857 -5.148 4.059 1 98.19 151 THR B C 1
ATOM 2527 O O . THR B 1 151 ? 2.92 -6.184 3.389 1 98.19 151 THR B O 1
ATOM 2530 N N . LEU B 1 152 ? 3.424 -4.07 3.691 1 97.69 152 LEU B N 1
ATOM 2531 C CA . LEU B 1 152 ? 4.453 -3.975 2.662 1 97.69 152 LEU B CA 1
ATOM 2532 C C . LEU B 1 152 ? 5.836 -3.82 3.287 1 97.69 152 LEU B C 1
ATOM 2534 O O . LEU B 1 152 ? 6.043 -2.947 4.133 1 97.69 152 LEU B O 1
ATOM 2538 N N . ASN B 1 153 ? 6.754 -4.633 2.955 1 97.56 153 ASN B N 1
ATOM 2539 C CA . ASN B 1 153 ? 8.109 -4.648 3.496 1 97.56 153 ASN B CA 1
ATOM 2540 C C . ASN B 1 153 ? 9.156 -4.676 2.387 1 97.56 153 ASN B C 1
ATOM 2542 O O . ASN B 1 153 ? 9.398 -5.723 1.784 1 97.56 153 ASN B O 1
ATOM 2546 N N . GLY B 1 154 ? 9.742 -3.512 2.137 1 97.5 154 GLY B N 1
ATOM 2547 C CA . GLY B 1 154 ? 10.719 -3.398 1.067 1 97.5 154 GLY B CA 1
ATOM 2548 C C . GLY B 1 154 ? 12.062 -2.867 1.539 1 97.5 154 GLY B C 1
ATOM 2549 O O . GLY B 1 154 ? 12.117 -2.037 2.449 1 97.5 154 GLY B O 1
ATOM 2550 N N . LYS B 1 155 ? 13.078 -3.359 0.943 1 97.25 155 LYS B N 1
ATOM 2551 C CA . LYS B 1 155 ? 14.414 -2.869 1.269 1 97.25 155 LYS B CA 1
ATOM 2552 C C . LYS B 1 155 ? 14.555 -1.391 0.918 1 97.25 155 LYS B C 1
ATOM 2554 O O . LYS B 1 155 ? 14.094 -0.951 -0.139 1 97.25 155 LYS B O 1
ATOM 2559 N N . PHE B 1 156 ? 15.117 -0.626 1.838 1 97.81 156 PHE B N 1
ATOM 2560 C CA . PHE B 1 156 ? 15.414 0.771 1.539 1 97.81 156 PHE B CA 1
ATOM 2561 C C . PHE B 1 156 ? 16.688 0.889 0.702 1 97.81 156 PHE B C 1
ATOM 2563 O O . PHE B 1 156 ? 17.688 0.22 0.979 1 97.81 156 PHE B O 1
ATOM 2570 N N . LEU B 1 157 ? 16.656 1.647 -0.333 1 96.31 157 LEU B N 1
ATOM 2571 C CA . LEU B 1 157 ? 17.781 1.919 -1.224 1 96.31 157 LEU B CA 1
ATOM 2572 C C . LEU B 1 157 ? 18.156 3.398 -1.202 1 96.31 157 LEU B C 1
ATOM 2574 O O . LEU B 1 157 ? 17.547 4.203 -1.913 1 96.31 157 LEU B O 1
ATOM 2578 N N . PRO B 1 158 ? 19.188 3.768 -0.423 1 94.06 158 PRO B N 1
ATOM 2579 C CA . PRO B 1 158 ? 19.594 5.172 -0.423 1 94.06 158 PRO B CA 1
ATOM 2580 C C . PRO B 1 158 ? 20.188 5.613 -1.764 1 94.06 158 PRO B C 1
ATOM 2582 O O . PRO B 1 158 ? 20.828 4.816 -2.455 1 94.06 158 PRO B O 1
ATOM 2585 N N . TYR B 1 159 ? 19.844 6.879 -2.104 1 90.25 159 TYR B N 1
ATOM 2586 C CA . TYR B 1 159 ? 20.547 7.434 -3.26 1 90.25 159 TYR B CA 1
ATOM 2587 C C . TYR B 1 159 ? 22.031 7.586 -2.977 1 90.25 159 TYR B C 1
ATOM 2589 O O . TYR B 1 159 ? 22.438 7.969 -1.871 1 90.25 159 TYR B O 1
ATOM 2597 N N . ARG B 1 160 ? 22.844 7.012 -3.891 1 81.94 160 ARG B N 1
ATOM 2598 C CA . ARG B 1 160 ? 24.297 7.102 -3.742 1 81.94 160 ARG B CA 1
ATOM 2599 C C . ARG B 1 160 ? 24.812 8.477 -4.176 1 81.94 160 ARG B C 1
ATOM 2601 O O . ARG B 1 160 ? 24.281 9.07 -5.121 1 81.94 160 ARG B O 1
ATOM 2608 N N . ARG B 1 161 ? 25.656 9 -3.297 1 72.88 161 ARG B N 1
ATOM 2609 C CA . ARG B 1 161 ? 26.406 10.18 -3.711 1 72.88 161 ARG B CA 1
ATOM 2610 C C . ARG B 1 161 ? 27.5 9.805 -4.695 1 72.88 161 ARG B C 1
ATOM 2612 O O . ARG B 1 161 ? 28.188 8.797 -4.512 1 72.88 161 ARG B O 1
ATOM 2619 N N . TRP B 1 162 ? 27.266 10.266 -5.93 1 60.91 162 TRP B N 1
ATOM 2620 C CA . TRP B 1 162 ? 28.391 10.039 -6.828 1 60.91 162 TRP B CA 1
ATOM 2621 C C . TRP B 1 162 ? 29.531 11 -6.523 1 60.91 162 TRP B C 1
ATOM 2623 O O . TRP B 1 162 ? 29.297 12.141 -6.117 1 60.91 162 TRP B O 1
#

pLDDT: mean 94.11, std 8.78, range [37.94, 98.75]

InterPro domains:
  IPR003712 Cyanate lyase, C-terminal [PF02560] (93-160)
  IPR003712 Cyanate lyase, C-terminal [SM01116] (89-162)
  IPR003712 Cyanate lyase, C-terminal [cd00559] (94-162)
  IPR008076 Cyanate hydratase [MF_00535] (1-162)
  IPR008076 Cyanate hydratase [PIRSF001263] (17-162)
  IPR008076 Cyanate hydratase [PR01693] (26-41)
  IPR008076 Cyanate hydratase [PR01693] (46-63)
  IPR008076 Cyanate hydratase [PR01693] (97-111)
  IPR008076 Cyanate hydratase [PR01693] (115-131)
  IPR008076 Cyanate hydratase [PR01693] (147-157)
  IPR008076 Cyanate hydratase [PTHR34186] (14-161)
  IPR008076 Cyanate hydratase [TIGR00673] (8-162)
  IPR010982 Lambda repressor-like, DNA-binding domain superfamily [G3DSA:1.10.260.40] (16-92)
  IPR010982 Lambda repressor-like, DNA-binding domain superfamily [SSF47413] (8-89)
  IPR036581 Cyanate lyase, C-terminal domain superfamily [G3DSA:3.30.1160.10] (95-162)
  IPR036581 Cyanate lyase, C-terminal domain superfamily [SSF55234] (93-162)

Radius of gyration: 22.4 Å; Cα contacts (8 Å, |Δi|>4): 478; chains: 2; bounding box: 58×68×42 Å

Organism: Mycosarcoma maydis (NCBI:txid5270)